Protein AF-A9KKL1-F1 (afdb_monomer)

Structure (mmCIF, N/CA/C/O backbone):
data_AF-A9KKL1-F1
#
_entry.id   AF-A9KKL1-F1
#
loop_
_atom_site.group_PDB
_atom_site.id
_atom_site.type_symbol
_atom_site.label_atom_id
_atom_site.label_alt_id
_atom_site.label_comp_id
_atom_site.label_asym_id
_atom_site.label_entity_id
_atom_site.label_seq_id
_atom_site.pdbx_PDB_ins_code
_atom_site.Cartn_x
_atom_site.Cartn_y
_atom_site.Cartn_z
_atom_site.occupancy
_atom_site.B_iso_or_equiv
_atom_site.auth_seq_id
_atom_site.auth_comp_id
_atom_site.auth_asym_id
_atom_site.auth_atom_id
_atom_site.pdbx_PDB_model_num
ATOM 1 N N . MET A 1 1 ? -26.083 13.672 -18.264 1.00 57.12 1 MET A N 1
ATOM 2 C CA . MET A 1 1 ? -25.571 13.625 -16.874 1.00 57.12 1 MET A CA 1
ATOM 3 C C . MET A 1 1 ? -25.278 15.045 -16.410 1.00 57.12 1 MET A C 1
ATOM 5 O O . MET A 1 1 ? -25.001 15.877 -17.261 1.00 57.12 1 MET A O 1
ATOM 9 N N . ALA A 1 2 ? -25.375 15.351 -15.110 1.00 56.56 2 ALA A N 1
ATOM 10 C CA . ALA A 1 2 ? -25.044 16.690 -14.607 1.00 56.56 2 ALA A CA 1
ATOM 11 C C . ALA A 1 2 ? -23.571 17.021 -14.904 1.00 56.56 2 ALA A C 1
ATOM 13 O O . ALA A 1 2 ? -22.697 16.266 -14.479 1.00 56.56 2 ALA A O 1
ATOM 14 N N . THR A 1 3 ? -23.324 18.126 -15.610 1.00 79.12 3 THR A N 1
ATOM 15 C CA . THR A 1 3 ? -22.006 18.591 -16.086 1.00 79.12 3 THR A CA 1
ATOM 16 C C . THR A 1 3 ? -21.128 19.190 -14.985 1.00 79.12 3 THR A C 1
ATOM 18 O O . THR A 1 3 ? -19.922 19.319 -15.171 1.00 79.12 3 THR A O 1
ATOM 21 N N . TYR A 1 4 ? -21.708 19.492 -13.818 1.00 83.38 4 TYR A N 1
ATOM 22 C CA . TYR A 1 4 ? -21.005 20.053 -12.664 1.00 83.38 4 TYR A CA 1
ATOM 23 C C . TYR A 1 4 ? -21.378 19.342 -11.353 1.00 83.38 4 TYR A C 1
ATOM 25 O O . TYR A 1 4 ? -22.406 18.659 -11.259 1.00 83.38 4 TYR A O 1
ATOM 33 N N . THR A 1 5 ? -20.522 19.446 -10.335 1.00 80.25 5 THR A N 1
ATOM 34 C CA . THR A 1 5 ? -20.807 18.966 -8.973 1.00 80.25 5 THR A CA 1
ATOM 35 C C . THR A 1 5 ? -21.728 19.938 -8.233 1.00 80.25 5 THR A C 1
ATOM 37 O O . THR A 1 5 ? -21.662 21.145 -8.423 1.00 80.25 5 THR A O 1
ATOM 40 N N . SER A 1 6 ? -22.596 19.426 -7.361 1.00 76.31 6 SER A N 1
ATOM 41 C CA . SER A 1 6 ? -23.628 20.239 -6.699 1.00 76.31 6 SER A CA 1
ATOM 42 C C . SER A 1 6 ? -23.115 21.122 -5.559 1.00 76.31 6 SER A C 1
ATOM 44 O O . SER A 1 6 ? -23.753 22.118 -5.242 1.00 76.31 6 SER A O 1
ATOM 46 N N . LYS A 1 7 ? -21.993 20.761 -4.924 1.00 73.00 7 LYS A N 1
ATOM 47 C CA . LYS A 1 7 ? -21.467 21.482 -3.750 1.00 73.00 7 LYS A CA 1
ATOM 48 C C . LYS A 1 7 ? -20.480 22.588 -4.104 1.00 73.00 7 LYS A C 1
ATOM 50 O O . LYS A 1 7 ? -20.525 23.650 -3.506 1.00 73.00 7 LYS A O 1
ATOM 55 N N . LEU A 1 8 ? -19.589 22.317 -5.053 1.00 77.31 8 LEU A N 1
ATOM 56 C CA . LEU A 1 8 ? -18.464 23.197 -5.388 1.00 77.31 8 LEU A CA 1
ATOM 57 C C . LEU A 1 8 ? -18.504 23.672 -6.846 1.00 77.31 8 LEU A C 1
ATOM 59 O O . LEU A 1 8 ? -17.581 24.336 -7.303 1.00 77.31 8 LEU A O 1
ATOM 63 N N . ASN A 1 9 ? -19.561 23.317 -7.589 1.00 83.88 9 ASN A N 1
ATOM 64 C CA . ASN A 1 9 ? -19.734 23.665 -8.999 1.00 83.88 9 ASN A CA 1
ATOM 65 C C . ASN A 1 9 ? -18.482 23.355 -9.851 1.00 83.88 9 ASN A C 1
ATOM 67 O O . ASN A 1 9 ? -18.063 24.145 -10.704 1.00 83.88 9 ASN A O 1
ATOM 71 N N . LEU A 1 10 ? -17.864 22.199 -9.574 1.00 82.50 10 LEU A N 1
ATOM 72 C CA . LEU A 1 10 ? -16.680 21.704 -10.279 1.00 82.50 10 LEU A CA 1
ATOM 73 C C . LEU A 1 10 ? -17.113 21.019 -11.564 1.00 82.50 10 LEU A C 1
ATOM 75 O O . LEU A 1 10 ? -18.077 20.250 -11.546 1.00 82.50 10 LEU A O 1
ATOM 79 N N . LYS A 1 11 ? -16.406 21.279 -12.660 1.00 84.44 11 LYS A N 1
ATOM 80 C CA . LYS A 1 11 ? -16.717 20.687 -13.961 1.00 84.44 11 LYS A CA 1
ATOM 81 C C . LYS A 1 11 ? -16.376 19.203 -13.929 1.00 84.44 11 LYS A C 1
ATOM 83 O O . LYS A 1 11 ? -15.274 18.835 -13.525 1.00 84.44 11 LYS A O 1
ATOM 88 N N . LYS A 1 12 ? -17.327 18.348 -14.306 1.00 79.00 12 LYS A N 1
ATOM 89 C CA . LYS A 1 12 ? -17.076 16.908 -14.419 1.00 79.00 12 LYS A CA 1
ATOM 90 C C . LYS A 1 12 ? -16.422 16.615 -15.771 1.00 79.00 12 LYS A C 1
ATOM 92 O O . LYS A 1 12 ? -16.867 17.197 -16.760 1.00 79.00 12 LYS A O 1
ATOM 97 N N . PRO A 1 13 ? -15.422 15.722 -15.823 1.00 73.06 13 PRO A N 1
ATOM 98 C CA . PRO A 1 13 ? -14.825 15.321 -17.089 1.00 73.06 13 PRO A CA 1
ATOM 99 C C . PRO A 1 13 ? -15.877 14.642 -17.975 1.00 73.06 13 PRO A C 1
ATOM 101 O O . PRO A 1 13 ? -16.719 13.883 -17.480 1.00 73.06 13 PRO A O 1
ATOM 104 N N . ASP A 1 14 ? -15.843 14.938 -19.273 1.00 72.56 14 ASP A N 1
ATOM 105 C CA . ASP A 1 14 ? -16.627 14.197 -20.262 1.00 72.56 14 ASP A CA 1
ATOM 106 C C . ASP A 1 14 ? -16.009 12.801 -20.461 1.00 72.56 14 ASP A C 1
ATOM 108 O O . ASP A 1 14 ? -14.806 12.610 -20.295 1.00 72.56 14 ASP A O 1
ATOM 112 N N . ALA A 1 15 ? -16.816 11.807 -20.828 1.00 67.31 15 ALA A N 1
ATOM 113 C CA . ALA A 1 15 ? -16.366 10.424 -20.989 1.00 67.31 15 ALA A CA 1
ATOM 114 C C . ALA A 1 15 ? -15.338 10.248 -22.124 1.00 67.31 15 ALA A C 1
ATOM 116 O O . ALA A 1 15 ? -14.630 9.244 -22.163 1.00 67.31 15 ALA A O 1
ATOM 117 N N . THR A 1 16 ? -15.253 11.209 -23.046 1.00 72.31 16 THR A N 1
ATOM 118 C CA . THR A 1 16 ? -14.262 11.239 -24.133 1.00 72.31 16 THR A CA 1
ATOM 119 C C . THR A 1 16 ? -13.027 12.083 -23.810 1.00 72.31 16 THR A C 1
ATOM 121 O O . THR A 1 16 ? -12.115 12.151 -24.630 1.00 72.31 16 THR A O 1
ATOM 124 N N . ASP A 1 17 ? -12.989 12.742 -22.650 1.00 66.38 17 ASP A N 1
ATOM 125 C CA . ASP A 1 17 ? -11.987 13.749 -22.305 1.00 66.38 17 ASP A CA 1
ATOM 126 C C . ASP A 1 17 ? -11.017 13.230 -21.230 1.00 66.38 17 ASP A C 1
ATOM 128 O O . ASP A 1 17 ? -11.182 13.460 -20.032 1.00 66.38 17 ASP A O 1
ATOM 132 N N . PHE A 1 18 ? -10.009 12.466 -21.662 1.00 59.66 18 PHE A N 1
ATOM 133 C CA . PHE A 1 18 ? -9.061 11.797 -20.761 1.00 59.66 18 PHE A CA 1
ATOM 134 C C . PHE A 1 18 ? -7.930 12.710 -20.240 1.00 59.66 18 PHE A C 1
ATOM 136 O O . PHE A 1 18 ? -7.241 12.312 -19.303 1.00 59.66 18 PHE A O 1
ATOM 143 N N . TYR A 1 19 ? -7.734 13.920 -20.796 1.00 58.75 19 TYR A N 1
ATOM 144 C CA . TYR A 1 19 ? -6.581 14.786 -20.469 1.00 58.75 19 TYR A CA 1
ATOM 145 C C . TYR A 1 19 ? -6.832 16.302 -20.613 1.00 58.75 19 TYR A C 1
ATOM 147 O O . TYR A 1 19 ? -5.967 17.041 -21.091 1.00 58.75 19 TYR A O 1
ATOM 155 N N . ASN A 1 20 ? -7.977 16.822 -20.175 1.00 74.31 20 ASN A N 1
ATOM 156 C CA . ASN A 1 20 ? -8.183 18.272 -20.158 1.00 74.31 20 ASN A CA 1
ATOM 157 C C . ASN A 1 20 ? -7.590 18.929 -18.903 1.00 74.31 20 ASN A C 1
ATOM 159 O O . ASN A 1 20 ? -8.255 19.176 -17.896 1.00 74.31 20 ASN A O 1
ATOM 163 N N . ILE A 1 21 ? -6.295 19.240 -19.000 1.00 76.31 21 ILE A N 1
ATOM 164 C CA . ILE A 1 21 ? -5.508 19.949 -17.978 1.00 76.31 21 ILE A CA 1
ATOM 165 C C . ILE A 1 21 ? -6.141 21.302 -17.613 1.00 76.31 21 ILE A C 1
ATOM 167 O O . ILE A 1 21 ? -6.010 21.755 -16.478 1.00 76.31 21 ILE A O 1
ATOM 171 N N . LYS A 1 22 ? -6.859 21.945 -18.542 1.00 79.06 22 LYS A N 1
ATOM 172 C CA . LYS A 1 22 ? -7.515 23.230 -18.286 1.00 79.06 22 LYS A CA 1
ATOM 173 C C . LYS A 1 22 ? -8.670 23.074 -17.298 1.00 79.06 22 LYS A C 1
ATOM 175 O O . LYS A 1 22 ? -8.714 23.800 -16.312 1.00 79.06 22 LYS A O 1
ATOM 180 N N . ASP A 1 23 ? -9.537 22.088 -17.511 1.00 78.81 23 ASP A N 1
ATOM 181 C CA . ASP A 1 23 ? -10.638 21.787 -16.588 1.00 78.81 23 ASP A CA 1
ATOM 182 C C . ASP A 1 23 ? -10.112 21.378 -15.201 1.00 78.81 23 ASP A C 1
ATOM 184 O O . ASP A 1 23 ? -10.699 21.726 -14.175 1.00 78.81 23 ASP A O 1
ATOM 188 N N . PHE A 1 24 ? -8.980 20.667 -15.163 1.00 80.06 24 PHE A N 1
ATOM 189 C CA . PHE A 1 24 ? -8.303 20.322 -13.916 1.00 80.06 24 PHE A CA 1
ATOM 190 C C . PHE A 1 24 ? -7.798 21.568 -13.177 1.00 80.06 24 PHE A C 1
ATOM 192 O O . PHE A 1 24 ? -8.116 21.743 -12.003 1.00 80.06 24 PHE A O 1
ATOM 199 N N . ASN A 1 25 ? -7.072 22.456 -13.860 1.00 82.50 25 ASN A N 1
ATOM 200 C CA . ASN A 1 25 ? -6.545 23.680 -13.257 1.00 82.50 25 ASN A CA 1
ATOM 201 C C . ASN A 1 25 ? -7.670 24.607 -12.774 1.00 82.50 25 ASN A C 1
ATOM 203 O O . ASN A 1 25 ? -7.612 25.081 -11.645 1.00 82.50 25 ASN A O 1
ATOM 207 N N . GLU A 1 26 ? -8.736 24.782 -13.561 1.00 82.75 26 GLU A N 1
ATOM 208 C CA . GLU A 1 26 ? -9.906 25.582 -13.167 1.00 82.75 26 GLU A CA 1
ATOM 209 C C . GLU A 1 26 ? -10.615 25.007 -11.929 1.00 82.75 26 GLU A C 1
ATOM 211 O O . GLU A 1 26 ? -11.073 25.745 -11.056 1.00 82.75 26 GLU A O 1
ATOM 216 N N . ASN A 1 27 ? -10.718 23.679 -11.826 1.00 85.12 27 ASN A N 1
ATOM 217 C CA . ASN A 1 27 ? -11.285 23.040 -10.641 1.00 85.12 27 ASN A CA 1
ATOM 218 C C . ASN A 1 27 ? -10.364 23.184 -9.420 1.00 85.12 27 ASN A C 1
ATOM 220 O O . ASN A 1 27 ? -10.864 23.384 -8.313 1.00 85.12 27 ASN A O 1
ATOM 224 N N . MET A 1 28 ? -9.045 23.100 -9.605 1.00 82.94 28 MET A N 1
ATOM 225 C CA . MET A 1 28 ? -8.074 23.272 -8.523 1.00 82.94 28 MET A CA 1
ATOM 226 C C . MET A 1 28 ? -8.033 24.713 -8.009 1.00 82.94 28 MET A C 1
ATOM 228 O O . MET A 1 28 ? -8.007 24.898 -6.797 1.00 82.94 28 MET A O 1
ATOM 232 N N . GLU A 1 29 ? -8.119 25.719 -8.882 1.00 81.69 29 GLU A N 1
ATOM 233 C CA . GLU A 1 29 ? -8.244 27.127 -8.477 1.00 81.69 29 GLU A CA 1
ATOM 234 C C . GLU A 1 29 ? -9.509 27.364 -7.649 1.00 81.69 29 GLU A C 1
ATOM 236 O O . GLU A 1 29 ? -9.441 27.979 -6.590 1.00 81.69 29 GLU A O 1
ATOM 241 N N . LYS A 1 30 ? -10.653 26.794 -8.052 1.00 80.50 30 LYS A N 1
ATOM 242 C CA . LYS A 1 30 ? -11.899 26.890 -7.270 1.00 80.50 30 LYS A CA 1
ATOM 243 C C . LYS A 1 30 ? -11.805 26.219 -5.904 1.00 80.50 30 LYS A C 1
ATOM 245 O O . LYS A 1 30 ? -12.410 26.694 -4.948 1.00 80.50 30 LYS A O 1
ATOM 250 N N . ILE A 1 31 ? -11.090 25.099 -5.806 1.00 77.62 31 ILE A N 1
ATOM 251 C CA . ILE A 1 31 ? -10.842 24.430 -4.523 1.00 77.62 31 ILE A CA 1
ATOM 252 C C . ILE A 1 31 ? -9.916 25.290 -3.653 1.00 77.62 31 ILE A C 1
ATOM 254 O O . ILE A 1 31 ? -10.158 25.407 -2.453 1.00 77.62 31 ILE A O 1
ATOM 258 N N . ASP A 1 32 ? -8.903 25.920 -4.250 1.00 74.56 32 ASP A N 1
ATOM 259 C CA . ASP A 1 32 ? -7.963 26.792 -3.543 1.00 74.56 32 ASP A CA 1
ATOM 260 C C . ASP A 1 32 ? -8.617 28.114 -3.092 1.00 74.56 32 ASP A C 1
ATOM 262 O O . ASP A 1 32 ? -8.341 28.593 -1.995 1.00 74.56 32 ASP A O 1
ATOM 266 N N . GLU A 1 33 ? -9.559 28.662 -3.866 1.00 73.75 33 GLU A N 1
ATOM 267 C CA . GLU A 1 33 ? -10.424 29.775 -3.442 1.00 73.75 33 GLU A CA 1
ATOM 268 C C . GLU A 1 33 ? -11.408 29.367 -2.338 1.00 73.75 33 GLU A C 1
ATOM 270 O O . GLU A 1 33 ? -11.789 30.196 -1.514 1.00 73.75 33 GLU A O 1
ATOM 275 N N . HIS A 1 34 ? -11.783 28.085 -2.265 1.00 67.00 34 HIS A N 1
ATOM 276 C CA . HIS A 1 34 ? -12.608 27.539 -1.184 1.00 67.00 34 HIS A CA 1
ATOM 277 C C . HIS A 1 34 ? -11.803 27.169 0.072 1.00 67.00 34 HIS A C 1
ATOM 279 O O . HIS A 1 34 ? -12.302 26.437 0.934 1.00 67.00 34 HIS A O 1
ATOM 285 N N . LYS A 1 35 ? -10.567 27.682 0.200 1.00 57.31 35 LYS A N 1
ATOM 286 C CA . LYS A 1 35 ? -9.796 27.649 1.446 1.00 57.31 35 LYS A CA 1
ATOM 287 C C . LYS A 1 35 ? -10.693 28.055 2.605 1.00 57.31 35 LYS A C 1
ATOM 289 O O . LYS A 1 35 ? -11.307 29.118 2.583 1.00 57.31 35 LYS A O 1
ATOM 294 N N . HIS A 1 36 ? -10.750 27.167 3.596 1.00 51.72 36 HIS A N 1
ATOM 295 C CA . HIS A 1 36 ? -11.518 27.300 4.825 1.00 51.72 36 HIS A CA 1
ATOM 296 C C . HIS A 1 36 ? -11.500 28.747 5.327 1.00 51.72 36 HIS A C 1
ATOM 298 O O . HIS A 1 36 ? -10.497 29.208 5.874 1.00 51.72 36 HIS A O 1
ATOM 304 N N . THR A 1 37 ? -12.605 29.470 5.138 1.00 49.66 37 THR A N 1
ATOM 305 C CA . THR A 1 37 ? -12.796 30.723 5.853 1.00 49.66 37 THR A CA 1
ATOM 306 C C . THR A 1 37 ? -12.829 30.387 7.341 1.00 49.66 37 THR A C 1
ATOM 308 O O . THR A 1 37 ? -13.305 29.324 7.756 1.00 49.66 37 THR A O 1
ATOM 311 N N . THR A 1 38 ? -12.285 31.287 8.155 1.00 49.41 38 THR A N 1
ATOM 312 C CA . THR A 1 38 ? -12.165 31.174 9.618 1.00 49.41 38 THR A CA 1
ATOM 313 C C . THR A 1 38 ? -13.487 30.800 10.307 1.00 49.41 38 THR A C 1
ATOM 315 O O . THR A 1 38 ? -13.493 30.283 11.421 1.00 49.41 38 THR A O 1
ATOM 318 N N . ASP A 1 39 ? -14.612 30.976 9.619 1.00 46.31 39 ASP A N 1
ATOM 319 C CA . ASP A 1 39 ? -15.949 30.596 10.060 1.00 46.31 39 ASP A CA 1
ATOM 320 C C . ASP A 1 39 ? -16.111 29.091 10.335 1.00 46.31 39 ASP A C 1
ATOM 322 O O . ASP A 1 39 ? -16.884 28.729 11.221 1.00 46.31 39 ASP A O 1
ATOM 326 N N . TYR A 1 40 ? -15.353 28.201 9.673 1.00 39.28 40 TYR A N 1
ATOM 327 C CA . TYR A 1 40 ? -15.407 26.764 9.995 1.00 39.28 40 TYR A CA 1
ATOM 328 C C . TYR A 1 40 ? -14.727 26.444 11.342 1.00 39.28 40 TYR A C 1
ATOM 330 O O . TYR A 1 40 ? -15.154 25.531 12.050 1.00 39.28 40 TYR A O 1
ATOM 338 N N . VAL A 1 41 ? -13.725 27.238 11.744 1.00 44.06 41 VAL A N 1
ATOM 339 C CA . VAL A 1 41 ? -13.003 27.090 13.024 1.00 44.06 41 VAL A CA 1
ATOM 340 C C . VAL A 1 41 ? -13.858 27.560 14.206 1.00 44.06 41 VAL A C 1
ATOM 342 O O . VAL A 1 41 ? -13.812 26.955 15.272 1.00 44.06 41 VAL A O 1
ATOM 345 N N . ASN A 1 42 ? -14.727 28.554 14.002 1.00 42.31 42 ASN A N 1
ATOM 346 C CA . ASN A 1 42 ? -15.621 29.077 15.044 1.00 42.31 42 ASN A CA 1
ATOM 347 C C . ASN A 1 42 ? -16.770 28.118 15.428 1.00 42.31 42 ASN A C 1
ATOM 349 O O . ASN A 1 42 ? -17.527 28.409 16.354 1.00 42.31 42 ASN A O 1
ATOM 353 N N . SER A 1 43 ? -16.920 26.984 14.730 1.00 41.31 43 SER A N 1
ATOM 354 C CA . SER A 1 43 ? -17.913 25.942 15.046 1.00 41.31 43 SER A CA 1
ATOM 355 C C . SER A 1 43 ? -17.365 24.795 15.908 1.00 41.31 43 SER A C 1
ATOM 357 O O . SER A 1 43 ? -18.136 23.975 16.408 1.00 41.31 43 SER A O 1
ATOM 359 N N . ILE A 1 44 ? -16.047 24.752 16.127 1.00 48.47 44 ILE A N 1
ATOM 360 C CA . ILE A 1 44 ? -15.411 23.854 17.094 1.00 48.47 44 ILE A CA 1
ATOM 361 C C . ILE A 1 44 ? -15.491 24.570 18.441 1.00 48.47 44 ILE A C 1
ATOM 363 O O . ILE A 1 44 ? -15.104 25.729 18.527 1.00 48.47 44 ILE A O 1
ATOM 367 N N . GLY A 1 45 ? -16.046 23.938 19.476 1.00 56.44 45 GLY A N 1
ATOM 368 C CA . GLY A 1 45 ? -16.279 24.563 20.784 1.00 56.44 45 GLY A CA 1
ATOM 369 C C . GLY A 1 45 ? -14.993 25.082 21.434 1.00 56.44 45 GLY A C 1
ATOM 370 O O . GLY A 1 45 ? -14.368 24.374 22.219 1.00 56.44 45 GLY A O 1
ATOM 371 N N . MET A 1 46 ? -14.592 26.311 21.101 1.00 65.19 46 MET A N 1
ATOM 372 C CA . MET A 1 46 ? -13.402 26.956 21.642 1.00 65.19 46 MET A CA 1
ATOM 373 C C . MET A 1 46 ? -13.636 27.249 23.120 1.00 65.19 46 MET A C 1
ATOM 375 O O . MET A 1 46 ? -14.596 27.928 23.494 1.00 65.19 46 MET A O 1
ATOM 379 N N . LEU A 1 47 ? -12.758 26.730 23.972 1.00 71.31 47 LEU A N 1
ATOM 380 C CA . LEU A 1 47 ? -12.849 26.951 25.408 1.00 71.31 47 LEU A CA 1
ATOM 381 C C . LEU A 1 47 ? -12.185 28.275 25.780 1.00 71.31 47 LEU A C 1
ATOM 383 O O . LEU A 1 47 ? -11.160 28.668 25.222 1.00 71.31 47 LEU A O 1
ATOM 387 N N . THR A 1 48 ? -12.761 28.959 26.765 1.00 77.88 48 THR A N 1
ATOM 388 C CA . THR A 1 48 ? -12.155 30.145 27.379 1.00 77.88 48 THR A CA 1
ATOM 389 C C . THR A 1 48 ? -11.478 29.763 28.699 1.00 77.88 48 THR A C 1
ATOM 391 O O . THR A 1 48 ? -11.928 28.820 29.363 1.00 77.88 48 THR A O 1
ATOM 394 N N . PRO A 1 49 ? -10.444 30.504 29.146 1.00 77.06 49 PRO A N 1
ATOM 395 C CA . PRO A 1 49 ? -9.795 30.257 30.435 1.00 77.06 49 PRO A CA 1
ATOM 396 C C . PRO A 1 49 ? -10.769 30.201 31.614 1.00 77.06 49 PRO A C 1
ATOM 398 O O . PRO A 1 49 ? -10.556 29.432 32.545 1.00 77.06 49 PRO A O 1
ATOM 401 N N . GLY A 1 50 ? -11.858 30.979 31.559 1.00 78.06 50 GLY A N 1
ATOM 402 C CA . GLY A 1 50 ? -12.885 31.005 32.600 1.00 78.06 50 GLY A CA 1
ATOM 403 C C . GLY A 1 50 ? -13.569 29.653 32.804 1.00 78.06 50 GLY A C 1
ATOM 404 O O . GLY A 1 50 ? -13.758 29.245 33.942 1.00 78.06 50 GLY A O 1
ATOM 405 N N . ILE A 1 51 ? -13.866 28.922 31.724 1.00 75.00 51 ILE A N 1
ATOM 406 C CA . ILE A 1 51 ? -14.473 27.582 31.804 1.00 75.00 51 ILE A CA 1
ATOM 407 C C . ILE A 1 51 ? -13.441 26.556 32.288 1.00 75.00 51 ILE A C 1
ATOM 409 O O . ILE A 1 51 ? -13.737 25.714 33.132 1.00 75.00 51 ILE A O 1
ATOM 413 N N . VAL A 1 52 ? -12.205 26.647 31.787 1.00 77.06 52 VAL A N 1
ATOM 414 C CA . VAL A 1 52 ? -11.135 25.690 32.111 1.00 77.06 52 VAL A CA 1
ATOM 415 C C . VAL A 1 52 ? -10.667 25.816 33.564 1.00 77.06 52 VAL A C 1
ATOM 417 O O . VAL A 1 52 ? -10.335 24.816 34.204 1.00 77.06 52 VAL A O 1
ATOM 420 N N . ASN A 1 53 ? -10.645 27.034 34.106 1.00 81.44 53 ASN A N 1
ATOM 421 C CA . ASN A 1 53 ? -10.230 27.313 35.480 1.00 81.44 53 ASN A CA 1
ATOM 422 C C . ASN A 1 53 ? -11.371 27.257 36.499 1.00 81.44 53 ASN A C 1
ATOM 424 O O . ASN A 1 53 ? -11.088 27.400 37.685 1.00 81.44 53 ASN A O 1
ATOM 428 N N . ASP A 1 54 ? -12.614 27.013 36.080 1.00 78.00 54 ASP A N 1
ATOM 429 C CA . ASP A 1 54 ? -13.742 26.845 36.991 1.00 78.00 54 ASP A CA 1
ATOM 430 C C . ASP A 1 54 ? -13.922 25.358 37.362 1.00 78.00 54 ASP A C 1
ATOM 432 O O . ASP A 1 54 ? -14.469 24.577 36.580 1.00 78.00 54 ASP A O 1
ATOM 436 N N . PRO A 1 55 ? -13.467 24.919 38.552 1.00 69.62 55 PRO A N 1
ATOM 437 C CA . PRO A 1 55 ? -13.650 23.542 39.010 1.00 69.62 55 PRO A CA 1
ATOM 438 C C . PRO A 1 55 ? -15.115 23.221 39.340 1.00 69.62 55 PRO A C 1
ATOM 440 O O . PRO A 1 55 ? -15.455 22.052 39.529 1.00 69.62 55 PRO A O 1
ATOM 443 N N . THR A 1 56 ? -15.974 24.241 39.424 1.00 69.44 56 THR A N 1
ATOM 444 C CA . THR A 1 56 ? -17.406 24.123 39.717 1.00 69.44 56 THR A CA 1
ATOM 445 C C . THR A 1 56 ? -18.270 24.087 38.460 1.00 69.44 56 THR A C 1
ATOM 447 O O . THR A 1 56 ? -19.492 23.947 38.573 1.00 69.44 56 THR A O 1
ATOM 450 N N . TYR A 1 57 ? -17.654 24.156 37.271 1.00 70.69 57 TYR A N 1
ATOM 451 C CA . TYR A 1 57 ? -18.382 24.172 36.012 1.00 70.69 57 TYR A CA 1
ATOM 452 C C . TYR A 1 57 ? -19.320 22.953 35.916 1.00 70.69 57 TYR A C 1
ATOM 454 O O . TYR A 1 57 ? -18.894 21.807 36.098 1.00 70.69 57 TYR A O 1
ATOM 462 N N . PRO A 1 58 ? -20.626 23.165 35.676 1.00 62.28 58 PRO A N 1
ATOM 463 C CA . PRO A 1 58 ? -21.637 22.164 36.007 1.00 62.28 58 PRO A CA 1
ATOM 464 C C . PRO A 1 58 ? -21.696 20.982 35.033 1.00 62.28 58 PRO A C 1
ATOM 466 O O . PRO A 1 58 ? -22.347 19.983 35.345 1.00 62.28 58 PRO A O 1
ATOM 469 N N . LEU A 1 59 ? -21.038 21.080 33.875 1.00 66.12 59 LEU A N 1
ATOM 470 C CA . LEU A 1 59 ? -21.132 20.125 32.774 1.00 66.12 59 LEU A CA 1
ATOM 471 C C . LEU A 1 59 ? -19.760 19.565 32.405 1.00 66.12 59 LEU A C 1
ATOM 473 O O . LEU A 1 59 ? -18.763 20.279 32.447 1.00 66.12 59 LEU A O 1
ATOM 477 N N . ASN A 1 60 ? -19.725 18.304 31.973 1.00 69.94 60 ASN A N 1
ATOM 478 C CA . ASN A 1 60 ? -18.569 17.784 31.245 1.00 69.94 60 ASN A CA 1
ATOM 479 C C . ASN A 1 60 ? -18.416 18.585 29.947 1.00 69.94 60 ASN A C 1
ATOM 481 O O . ASN A 1 60 ? -19.410 18.850 29.268 1.00 69.94 60 ASN A O 1
ATOM 485 N N . TYR A 1 61 ? -17.187 18.946 29.595 1.00 71.56 61 TYR A N 1
ATOM 486 C CA . TYR A 1 61 ? -16.904 19.668 28.360 1.00 71.56 61 TYR A CA 1
ATOM 487 C C . TYR A 1 61 ? -15.648 19.132 27.690 1.00 71.56 61 TYR A C 1
ATOM 489 O O . TYR A 1 61 ? -14.738 18.612 28.341 1.00 71.56 61 TYR A O 1
ATOM 497 N N . GLN A 1 62 ? -15.630 19.275 26.370 1.00 77.25 62 GLN A N 1
ATOM 498 C CA . GLN A 1 62 ? -14.488 19.004 25.516 1.00 77.25 62 GLN A CA 1
ATOM 499 C C . GLN A 1 62 ? -14.363 20.142 24.515 1.00 77.25 62 GLN A C 1
ATOM 501 O O . GLN A 1 62 ? -15.377 20.647 24.030 1.00 77.25 62 GLN A O 1
ATOM 506 N N . GLY A 1 63 ? -13.137 20.551 24.225 1.00 73.94 63 GLY A N 1
ATOM 507 C CA . GLY A 1 63 ? -12.903 21.628 23.280 1.00 73.94 63 GLY A CA 1
ATOM 508 C C . GLY A 1 63 ? -11.446 22.030 23.200 1.00 73.94 63 GLY A C 1
ATOM 509 O O . GLY A 1 63 ? -10.620 21.624 24.021 1.00 73.94 63 GLY A O 1
ATOM 510 N N . ASP A 1 64 ? -11.149 22.841 22.197 1.00 80.75 64 ASP A N 1
ATOM 511 C CA . ASP A 1 64 ? -9.791 23.286 21.937 1.00 80.75 64 ASP A CA 1
ATOM 512 C C . ASP A 1 64 ? -9.537 24.611 22.651 1.00 80.75 64 ASP A C 1
ATOM 514 O O . ASP A 1 64 ? -10.364 25.528 22.650 1.00 80.75 64 ASP A O 1
ATOM 518 N N . LEU A 1 65 ? -8.377 24.692 23.288 1.00 79.44 65 LEU A N 1
ATOM 519 C CA . LEU A 1 65 ? -7.841 25.870 23.932 1.00 79.44 65 LEU A CA 1
ATOM 520 C C . LEU A 1 65 ? -6.747 26.451 23.024 1.00 79.44 65 LEU A C 1
ATOM 522 O O . LEU A 1 65 ? -5.684 25.835 22.862 1.00 79.44 65 LEU A O 1
ATOM 526 N N . PRO A 1 66 ? -6.996 27.623 22.423 1.00 79.31 66 PRO A N 1
ATOM 527 C CA . PRO A 1 66 ? -6.015 28.326 21.617 1.00 79.31 66 PRO A CA 1
ATOM 528 C C . PRO A 1 66 ? -4.770 28.679 22.413 1.00 79.31 66 PRO A C 1
ATOM 530 O O . PRO A 1 66 ? -4.821 28.931 23.618 1.00 79.31 66 PRO A O 1
ATOM 533 N N . ASP A 1 67 ? -3.677 28.833 21.681 1.00 75.69 67 ASP A N 1
ATOM 534 C CA . ASP A 1 67 ? -2.384 29.240 22.213 1.00 75.69 67 ASP A CA 1
ATOM 535 C C . ASP A 1 67 ? -2.441 30.449 23.170 1.00 75.69 67 ASP A C 1
ATOM 537 O O . ASP A 1 67 ? -1.949 30.390 24.299 1.00 75.69 67 ASP A O 1
ATOM 541 N N . GLY A 1 68 ? -3.138 31.519 22.771 1.00 77.00 68 GLY A N 1
ATOM 542 C CA . GLY A 1 68 ? -3.249 32.740 23.576 1.00 77.00 68 GLY A CA 1
ATOM 543 C C . GLY A 1 68 ? -3.812 32.526 24.988 1.00 77.00 68 GLY A C 1
ATOM 544 O O . GLY A 1 68 ? -3.544 33.344 25.866 1.00 77.00 68 GLY A O 1
ATOM 545 N N . TYR A 1 69 ? -4.533 31.422 25.209 1.00 80.81 69 TYR A N 1
ATOM 546 C CA . TYR A 1 69 ? -5.203 31.064 26.459 1.00 80.81 69 TYR A CA 1
ATOM 547 C C . TYR A 1 69 ? -4.519 29.929 27.231 1.00 80.81 69 TYR A C 1
ATOM 549 O O . TYR A 1 69 ? -4.836 29.716 28.401 1.00 80.81 69 TYR A O 1
ATOM 557 N N . ALA A 1 70 ? -3.561 29.219 26.628 1.00 80.81 70 ALA A N 1
ATOM 558 C CA . ALA A 1 70 ? -2.870 28.097 27.267 1.00 80.81 70 ALA A CA 1
ATOM 559 C C . ALA A 1 70 ? -2.121 28.531 28.540 1.00 80.81 70 ALA A C 1
ATOM 561 O O . ALA A 1 70 ? -2.246 27.907 29.598 1.00 80.81 70 ALA A O 1
ATOM 562 N N . LYS A 1 71 ? -1.417 29.666 28.475 1.00 82.69 71 LYS A N 1
ATOM 563 C CA . LYS A 1 71 ? -0.705 30.230 29.632 1.00 82.69 71 LYS A CA 1
ATOM 564 C C . LYS A 1 71 ? -1.652 30.618 30.776 1.00 82.69 71 LYS A C 1
ATOM 566 O O . LYS A 1 71 ? -1.305 30.443 31.940 1.00 82.69 71 LYS A O 1
ATOM 571 N N . ASP A 1 72 ? -2.857 31.089 30.448 1.00 82.38 72 ASP A N 1
ATOM 572 C CA . ASP A 1 72 ? -3.833 31.604 31.418 1.00 82.38 72 ASP A CA 1
ATOM 573 C C . ASP A 1 72 ? -4.466 30.474 32.246 1.00 82.38 72 ASP A C 1
ATOM 575 O O . ASP A 1 72 ? -5.073 30.708 33.293 1.00 82.38 72 ASP A O 1
A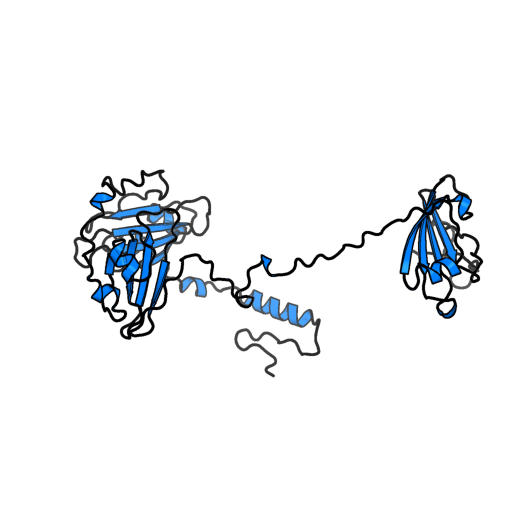TOM 579 N N . VAL A 1 73 ? -4.305 29.226 31.800 1.00 81.81 73 VAL A N 1
ATOM 580 C CA . VAL A 1 73 ? -4.725 28.024 32.530 1.00 81.81 73 VAL A CA 1
ATOM 581 C C . VAL A 1 73 ? -3.543 27.244 33.108 1.00 81.81 73 VAL A C 1
ATOM 583 O O . VAL A 1 73 ? -3.754 26.170 33.669 1.00 81.81 73 VAL A O 1
ATOM 586 N N . GLY A 1 74 ? -2.313 27.763 33.000 1.00 84.38 74 GLY A N 1
ATOM 587 C CA . GLY A 1 74 ? -1.093 27.134 33.517 1.00 84.38 74 GLY A CA 1
ATOM 588 C C . GLY A 1 74 ? -0.501 26.037 32.625 1.00 84.38 74 GLY A C 1
ATOM 589 O O . GLY A 1 74 ? 0.270 25.213 33.116 1.00 84.38 74 GLY A O 1
ATOM 590 N N . LEU A 1 75 ? -0.866 25.995 31.340 1.00 86.50 75 LEU A N 1
ATOM 591 C CA . LEU A 1 75 ? -0.260 25.111 30.341 1.00 86.50 75 LEU A CA 1
ATOM 592 C C . LEU A 1 75 ? 0.881 25.826 29.591 1.00 86.50 75 LEU A C 1
ATOM 594 O O . LEU A 1 75 ? 0.910 27.059 29.538 1.00 86.50 75 LEU A O 1
ATOM 598 N N . PRO A 1 76 ? 1.824 25.073 28.992 1.00 85.81 76 PRO A N 1
ATOM 599 C CA . PRO A 1 76 ? 2.842 25.635 28.111 1.00 85.81 76 PRO A CA 1
ATOM 600 C C . PRO A 1 76 ? 2.244 26.527 27.014 1.00 85.81 76 PRO A C 1
ATOM 602 O O . PRO A 1 76 ? 1.305 26.130 26.320 1.00 85.81 76 PRO A O 1
ATOM 605 N N . ALA A 1 77 ? 2.814 27.726 26.874 1.00 81.25 77 ALA A N 1
ATOM 606 C CA . ALA A 1 77 ? 2.474 28.689 25.831 1.00 81.25 77 ALA A CA 1
ATOM 607 C C . ALA A 1 77 ? 3.051 28.280 24.462 1.00 81.25 77 ALA A C 1
ATOM 609 O O . ALA A 1 77 ? 3.906 27.399 24.368 1.00 81.25 77 ALA A O 1
ATOM 610 N N . ASN A 1 78 ? 2.632 28.981 23.413 1.00 80.62 78 ASN A N 1
ATOM 611 C CA . ASN A 1 78 ? 2.911 28.727 21.995 1.00 80.62 78 ASN A CA 1
ATOM 612 C C . ASN A 1 78 ? 2.327 27.400 21.479 1.00 80.62 78 ASN A C 1
ATOM 614 O O . ASN A 1 78 ? 2.879 26.774 20.572 1.00 80.62 78 ASN A O 1
ATOM 618 N N . MET A 1 79 ? 1.226 26.936 22.081 1.00 79.69 79 MET A N 1
ATOM 619 C CA . MET A 1 79 ? 0.689 25.591 21.874 1.00 79.69 79 MET A CA 1
ATOM 620 C C . MET A 1 79 ? -0.834 25.523 21.941 1.00 79.69 79 MET A C 1
ATOM 622 O O . MET A 1 79 ? -1.463 26.127 22.803 1.00 79.69 79 MET A O 1
ATOM 626 N N . TRP A 1 80 ? -1.417 24.720 21.052 1.00 79.50 80 TRP A N 1
ATOM 627 C CA . TRP A 1 80 ? -2.842 24.402 21.067 1.00 79.50 80 TRP A CA 1
ATOM 628 C C . TRP A 1 80 ? -3.081 23.144 21.885 1.00 79.50 80 TRP A C 1
ATOM 630 O O . TRP A 1 80 ? -2.362 22.151 21.734 1.00 79.50 80 TRP A O 1
ATOM 640 N N . TRP A 1 81 ? -4.114 23.182 22.720 1.00 80.94 81 TRP A N 1
ATOM 641 C CA . TRP A 1 81 ? -4.445 22.090 23.623 1.00 80.94 81 TRP A CA 1
ATOM 642 C C . TRP A 1 81 ? -5.890 21.662 23.439 1.00 80.94 81 TRP A C 1
ATOM 644 O O . TRP A 1 81 ? -6.787 22.487 23.530 1.00 80.94 81 TRP A O 1
ATOM 654 N N . HIS A 1 82 ? -6.134 20.373 23.255 1.00 81.50 82 HIS A N 1
ATOM 655 C CA . HIS A 1 82 ? -7.467 19.813 23.412 1.00 81.50 82 HIS A CA 1
ATOM 656 C C . HIS A 1 82 ? -7.701 19.487 24.886 1.00 81.50 82 HIS A C 1
ATOM 658 O O . HIS A 1 82 ? -6.915 18.754 25.488 1.00 81.50 82 HIS A O 1
ATOM 664 N N . ILE A 1 83 ? -8.763 20.025 25.477 1.00 80.88 83 ILE A N 1
ATOM 665 C CA . ILE A 1 83 ? -9.085 19.853 26.893 1.00 80.88 83 ILE A CA 1
ATOM 666 C C . ILE A 1 83 ? -10.324 18.976 27.033 1.00 80.88 83 ILE A C 1
ATOM 668 O O . ILE A 1 83 ? -11.338 19.225 26.388 1.00 80.88 83 ILE A O 1
ATOM 672 N N . SER A 1 84 ? -10.266 17.997 27.935 1.00 79.19 84 SER A N 1
ATOM 673 C CA . SER A 1 84 ? -11.413 17.190 28.351 1.00 79.19 84 SER A CA 1
ATOM 674 C C . SER A 1 84 ? -11.604 17.287 29.862 1.00 79.19 84 SER A C 1
ATOM 676 O O . SER A 1 84 ? -10.698 16.948 30.626 1.00 79.19 84 SER A O 1
ATOM 678 N N . TYR A 1 85 ? -12.796 17.705 30.291 1.00 78.38 85 TYR A N 1
ATOM 679 C CA . TYR A 1 85 ? -13.207 17.753 31.694 1.00 78.38 85 TYR A CA 1
ATOM 680 C C . TYR A 1 85 ? -14.224 16.659 32.017 1.00 78.38 85 TYR A C 1
ATOM 682 O O . TYR A 1 85 ? -15.224 16.491 31.315 1.00 78.38 85 TYR A O 1
ATOM 690 N N . GLN A 1 86 ? -13.983 15.949 33.118 1.00 75.31 86 GLN A N 1
ATOM 691 C CA . GLN A 1 86 ? -14.908 14.976 33.685 1.00 75.31 86 GLN A CA 1
ATOM 692 C C . GLN A 1 86 ? -15.191 15.285 35.155 1.00 75.31 86 GLN A C 1
ATOM 694 O O . GLN A 1 86 ? -14.279 15.364 35.982 1.00 75.31 86 GLN A O 1
ATOM 699 N N . ARG A 1 87 ? -16.477 15.407 35.491 1.00 67.88 87 ARG A N 1
ATOM 700 C CA . ARG A 1 87 ? -16.969 15.544 36.865 1.00 67.88 87 ARG A CA 1
ATOM 701 C C . ARG A 1 87 ? -17.380 14.184 37.433 1.00 67.88 87 ARG A C 1
ATOM 703 O O . ARG A 1 87 ? -18.150 13.456 36.813 1.00 67.88 87 ARG A O 1
ATOM 710 N N . HIS A 1 88 ? -16.930 13.868 38.649 1.00 59.81 88 HIS A N 1
ATOM 711 C CA . HIS A 1 88 ? -17.155 12.564 39.290 1.00 59.81 88 HIS A CA 1
ATOM 712 C C . HIS A 1 88 ? -18.448 12.460 40.144 1.00 59.81 88 HIS A C 1
ATOM 714 O O . HIS A 1 88 ? -18.705 11.424 40.746 1.00 59.81 88 HIS A O 1
ATOM 720 N N . SER A 1 89 ? -19.303 13.489 40.243 1.00 58.97 89 SER A N 1
ATOM 721 C CA . SER A 1 89 ? -20.621 13.376 40.917 1.00 58.97 89 SER A CA 1
ATOM 722 C C . SER A 1 89 ? -21.524 14.580 40.645 1.00 58.97 89 SER A C 1
ATOM 724 O O . SER A 1 89 ? -21.044 15.710 40.659 1.00 58.97 89 SER A O 1
ATOM 726 N N . VAL A 1 90 ? -22.832 14.353 40.466 1.00 53.53 90 VAL A N 1
ATOM 727 C CA . VAL A 1 90 ? -23.872 15.389 40.269 1.00 53.53 90 VAL A CA 1
ATOM 728 C C . VAL A 1 90 ? -24.147 16.243 41.514 1.00 53.53 90 VAL A C 1
ATOM 730 O O . VAL A 1 90 ? -24.635 17.366 41.388 1.00 53.53 90 VAL A O 1
ATOM 733 N N . ASN A 1 91 ? -23.754 15.784 42.703 1.00 52.47 91 ASN A N 1
ATOM 734 C CA . ASN A 1 91 ? -23.898 16.548 43.944 1.00 52.47 91 ASN A CA 1
ATOM 735 C C . ASN A 1 91 ? -22.628 17.380 44.191 1.00 52.47 91 ASN A C 1
ATOM 737 O O . ASN A 1 91 ? -21.555 17.029 43.699 1.00 52.47 91 ASN A O 1
ATOM 741 N N . ALA A 1 92 ? -22.734 18.502 44.907 1.00 48.44 92 ALA A N 1
ATOM 742 C CA . ALA A 1 92 ? -21.698 19.539 45.085 1.00 48.44 92 ALA A CA 1
ATOM 743 C C . ALA A 1 92 ? -20.375 19.084 45.765 1.00 48.44 92 ALA A C 1
ATOM 745 O O . ALA A 1 92 ? -19.570 19.905 46.186 1.00 48.44 92 ALA A O 1
ATOM 746 N N . SER A 1 93 ? -20.139 17.775 45.866 1.00 53.44 93 SER A N 1
ATOM 747 C CA . SER A 1 93 ? -18.989 17.119 46.497 1.00 53.44 93 SER A CA 1
ATOM 748 C C . SER A 1 93 ? -18.063 16.421 45.483 1.00 53.44 93 SER A C 1
ATOM 750 O O . SER A 1 93 ? -17.232 15.603 45.866 1.00 53.44 93 SER A O 1
ATOM 752 N N . GLY A 1 94 ? -18.253 16.652 44.181 1.00 55.66 94 GLY A N 1
ATOM 753 C CA . GLY A 1 94 ? -17.589 15.891 43.119 1.00 55.66 94 GLY A CA 1
ATOM 754 C C . GLY A 1 94 ? -16.135 16.301 42.878 1.00 55.66 94 GLY A C 1
ATOM 755 O O . GLY A 1 94 ? -15.833 17.484 42.760 1.00 55.66 94 GLY A O 1
ATOM 756 N N . PHE A 1 95 ? -15.252 15.311 42.752 1.00 66.44 95 PHE A N 1
ATOM 757 C CA . PHE A 1 95 ? -13.902 15.491 42.221 1.00 66.44 95 PHE A CA 1
ATOM 758 C C . PHE A 1 95 ? -13.967 15.846 40.729 1.00 66.44 95 PHE A C 1
ATOM 760 O O . PHE A 1 95 ? -14.795 15.298 39.993 1.00 66.44 95 PHE A O 1
ATOM 767 N N . GLY A 1 96 ? -13.108 16.762 40.292 1.00 73.12 96 GLY A N 1
ATOM 768 C CA . GLY A 1 96 ? -12.942 17.134 38.888 1.00 73.12 96 GLY A CA 1
ATOM 769 C C . GLY A 1 96 ? -11.641 16.572 38.325 1.00 73.12 96 GLY A C 1
ATOM 770 O O . GLY A 1 96 ? -10.606 16.653 38.987 1.00 73.12 96 GLY A O 1
ATOM 771 N N . LEU A 1 97 ? -11.681 16.036 37.106 1.00 81.38 97 LEU A N 1
ATOM 772 C CA . LEU A 1 97 ? -10.502 15.639 36.337 1.00 81.38 97 LEU A CA 1
ATOM 773 C C . LEU A 1 97 ? -10.452 16.440 35.039 1.00 81.38 97 LEU A C 1
ATOM 775 O O . LEU A 1 97 ? -11.406 16.435 34.265 1.00 81.38 97 LEU A O 1
ATOM 779 N N . LEU A 1 98 ? -9.321 17.093 34.800 1.00 82.25 98 LEU A N 1
ATOM 780 C CA . LEU A 1 98 ? -8.990 17.732 33.533 1.00 82.25 98 LEU A CA 1
ATOM 781 C C . LEU A 1 98 ? -7.820 17.004 32.887 1.00 82.25 98 LEU A C 1
ATOM 783 O O . LEU A 1 98 ? -6.820 16.739 33.556 1.00 82.25 98 LEU A O 1
ATOM 787 N N . ILE A 1 99 ? -7.931 16.744 31.587 1.00 83.44 99 ILE A N 1
ATOM 788 C CA . ILE A 1 99 ? -6.849 16.211 30.758 1.00 83.44 99 ILE A CA 1
ATOM 789 C C . ILE A 1 99 ? -6.641 17.152 29.574 1.00 83.44 99 ILE A C 1
ATOM 791 O O . ILE A 1 99 ? -7.608 17.559 28.931 1.00 83.44 99 ILE A O 1
ATOM 795 N N . ALA A 1 100 ? -5.385 17.496 29.304 1.00 82.12 100 ALA A N 1
ATOM 796 C CA . ALA A 1 100 ? -4.966 18.353 28.207 1.00 82.12 100 ALA A CA 1
ATOM 797 C C . ALA A 1 100 ? -4.062 17.575 27.244 1.00 82.12 100 ALA A C 1
ATOM 799 O O . ALA A 1 100 ? -3.053 17.003 27.664 1.00 82.12 100 ALA A O 1
ATOM 800 N N . TYR A 1 101 ? -4.406 17.583 25.957 1.00 82.44 101 TYR A N 1
ATOM 801 C CA . TYR A 1 101 ? -3.658 16.932 24.884 1.00 82.44 101 TYR A CA 1
ATOM 802 C C . TYR A 1 101 ? -3.057 17.986 23.950 1.00 82.44 101 TYR A C 1
ATOM 804 O O . TYR A 1 101 ? -3.801 18.829 23.447 1.00 82.44 101 TYR A O 1
ATOM 812 N N . PRO A 1 102 ? -1.743 17.967 23.691 1.00 82.56 102 PRO A N 1
ATOM 813 C CA . PRO A 1 102 ? -1.131 18.916 22.772 1.00 82.56 102 PRO A CA 1
ATOM 814 C C . PRO A 1 102 ? -1.500 18.566 21.326 1.00 82.56 102 PRO A C 1
ATOM 816 O O . PRO A 1 102 ? -1.362 17.420 20.905 1.00 82.56 102 PRO A O 1
ATOM 819 N N . LEU A 1 103 ? -1.959 19.555 20.556 1.00 75.06 103 LEU A N 1
ATOM 820 C CA . LEU A 1 103 ? -2.406 19.358 19.170 1.00 75.06 103 LEU A CA 1
ATOM 821 C C . LEU A 1 103 ? -1.313 19.651 18.137 1.00 75.06 103 LEU A C 1
ATOM 823 O O . LEU A 1 103 ? -1.280 19.033 17.077 1.00 75.06 103 LEU A O 1
ATOM 827 N N . ASN A 1 104 ? -0.413 20.591 18.431 1.00 75.50 104 ASN A N 1
ATOM 828 C CA . ASN A 1 104 ? 0.547 21.131 17.461 1.00 75.50 104 ASN A CA 1
ATOM 829 C C . ASN A 1 104 ? 2.022 20.914 17.845 1.00 75.50 104 ASN A C 1
ATOM 831 O O . ASN A 1 104 ? 2.910 21.510 17.238 1.00 75.50 104 ASN A O 1
ATOM 835 N N . ASN A 1 105 ? 2.303 20.064 18.836 1.00 75.19 105 ASN A N 1
ATOM 836 C CA . ASN A 1 105 ? 3.666 19.718 19.234 1.00 75.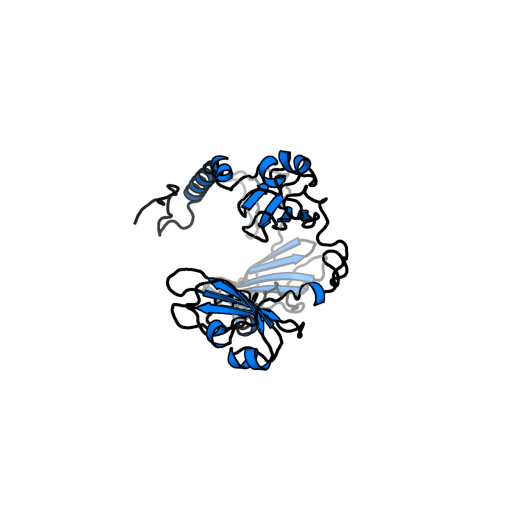19 105 ASN A CA 1
ATOM 837 C C . ASN A 1 105 ? 3.735 18.269 19.727 1.00 75.19 105 ASN A C 1
ATOM 839 O O . ASN A 1 105 ? 3.349 17.963 20.852 1.00 75.19 105 ASN A O 1
ATOM 843 N N . SER A 1 106 ? 4.280 17.388 18.891 1.00 69.50 106 SER A N 1
ATOM 844 C CA . SER A 1 106 ? 4.401 15.952 19.172 1.00 69.50 106 SER A CA 1
ATOM 845 C C . SER A 1 106 ? 5.416 15.599 20.264 1.00 69.50 106 SER A C 1
ATOM 847 O O . SER A 1 106 ? 5.451 14.453 20.707 1.00 69.50 106 SER A O 1
ATOM 849 N N . LYS A 1 107 ? 6.262 16.549 20.691 1.00 76.88 107 LYS A N 1
ATOM 850 C CA . LYS A 1 107 ? 7.222 16.340 21.789 1.00 76.88 107 LYS A CA 1
ATOM 851 C C . LYS A 1 107 ? 6.613 16.609 23.158 1.00 76.88 107 LYS A C 1
ATOM 853 O O . LYS A 1 107 ? 7.119 16.095 24.155 1.00 76.88 107 LYS A O 1
ATOM 858 N N . GLU A 1 108 ? 5.563 17.420 23.209 1.00 78.88 108 GLU A N 1
ATOM 859 C CA . GLU A 1 108 ? 4.856 17.684 24.449 1.00 78.88 108 GLU A CA 1
ATOM 860 C C . GLU A 1 108 ? 3.953 16.495 24.776 1.00 78.88 108 GLU A C 1
ATOM 862 O O . GLU A 1 108 ? 3.349 15.878 23.898 1.00 78.88 108 GLU A O 1
ATOM 867 N N . LYS A 1 109 ? 3.883 16.150 26.057 1.00 80.81 109 LYS A N 1
ATOM 868 C CA . LYS A 1 109 ? 3.096 15.015 26.536 1.00 80.81 109 LYS A CA 1
ATOM 869 C C . LYS A 1 109 ? 1.751 15.503 27.077 1.00 80.81 109 LYS A C 1
ATOM 871 O O . LYS A 1 109 ? 1.663 16.649 27.522 1.00 80.81 109 LYS A O 1
ATOM 876 N N . PRO A 1 110 ? 0.712 14.648 27.095 1.00 82.06 110 PRO A N 1
ATOM 877 C CA . PRO A 1 110 ? -0.531 14.982 27.770 1.00 82.06 110 PRO A CA 1
ATOM 878 C C . PRO A 1 110 ? -0.289 15.365 29.232 1.00 82.06 110 PRO A C 1
ATOM 880 O O . PRO A 1 110 ? 0.641 14.875 29.883 1.00 82.06 110 PRO A O 1
ATOM 883 N N . ARG A 1 111 ? -1.142 16.241 29.753 1.00 85.38 111 ARG A N 1
ATOM 884 C CA . ARG A 1 111 ? -1.101 16.703 31.143 1.00 85.38 111 ARG A CA 1
ATOM 885 C C . ARG A 1 111 ? -2.451 16.484 31.796 1.00 85.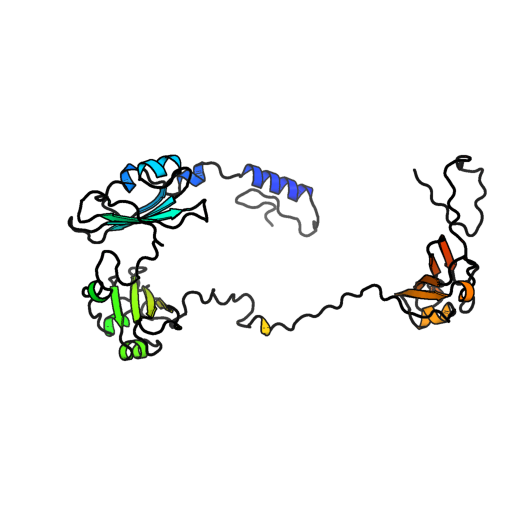38 111 ARG A C 1
ATOM 887 O O . ARG A 1 111 ? -3.474 16.493 31.117 1.00 85.38 111 ARG A O 1
ATOM 894 N N . TYR A 1 112 ? -2.463 16.315 33.110 1.00 84.75 112 TYR A N 1
ATOM 895 C CA . TYR A 1 112 ? -3.700 16.243 33.876 1.00 84.75 112 TYR A CA 1
ATOM 896 C C . TYR A 1 112 ? -3.635 17.113 35.123 1.00 84.75 112 TYR A C 1
ATOM 898 O O . TYR A 1 112 ? -2.561 17.384 35.659 1.00 84.75 112 TYR A O 1
ATOM 906 N N . ARG A 1 113 ? -4.798 17.531 35.606 1.00 82.44 113 ARG A N 1
ATOM 907 C CA . ARG A 1 113 ? -4.948 18.104 36.942 1.00 82.44 113 ARG A CA 1
ATOM 908 C C . ARG A 1 113 ? -6.262 17.663 37.552 1.00 82.44 113 ARG A C 1
ATOM 910 O O . ARG A 1 113 ? -7.218 17.341 36.846 1.00 82.44 113 ARG A O 1
ATOM 917 N N . THR A 1 114 ? -6.299 17.646 38.873 1.00 81.38 114 THR A N 1
ATOM 918 C CA . THR A 1 114 ? -7.484 17.265 39.636 1.00 81.38 114 THR A CA 1
ATOM 919 C C . THR A 1 114 ? -7.951 18.417 40.507 1.00 81.38 114 THR A C 1
ATOM 921 O O . THR A 1 114 ? -7.178 19.310 40.846 1.00 81.38 114 THR A O 1
ATOM 924 N N . SER A 1 115 ? -9.223 18.394 40.872 1.00 78.56 115 SER A N 1
ATOM 925 C CA . SER A 1 115 ? -9.786 19.235 41.921 1.00 78.56 115 SER A CA 1
ATOM 926 C C . SER A 1 115 ? -10.561 18.340 42.882 1.00 78.56 115 SER A C 1
ATOM 928 O O . SER A 1 115 ? -11.262 17.415 42.460 1.00 78.56 115 SER A O 1
ATOM 930 N N . GLU A 1 116 ? -10.413 18.587 44.179 1.00 71.25 116 GLU A N 1
ATOM 931 C CA . GLU A 1 116 ? -11.315 18.029 45.184 1.00 71.25 116 GLU A CA 1
ATOM 932 C C . GLU A 1 116 ? -12.586 18.876 45.241 1.00 71.25 116 GLU A C 1
ATOM 934 O O . GLU A 1 116 ? -12.489 20.096 45.175 1.00 71.25 116 GLU A O 1
ATOM 939 N N . ALA A 1 117 ? -13.749 18.240 45.407 1.00 60.44 117 ALA A N 1
ATOM 940 C CA . ALA A 1 117 ? -15.051 18.831 45.749 1.00 60.44 117 ALA A CA 1
ATOM 941 C C . ALA A 1 117 ? -15.104 20.377 45.855 1.00 60.44 117 ALA A C 1
ATOM 943 O O . ALA A 1 117 ? -15.017 20.931 46.951 1.00 60.44 117 ALA A O 1
ATOM 944 N N . GLY A 1 118 ? -15.252 21.072 44.720 1.00 56.22 118 GLY A N 1
ATOM 945 C CA . GLY A 1 118 ? -15.454 22.529 44.682 1.00 56.22 118 GLY A CA 1
ATOM 946 C C . GLY A 1 118 ? -14.262 23.394 45.123 1.00 56.22 118 GLY A C 1
ATOM 947 O O . GLY A 1 118 ? -14.454 24.567 45.437 1.00 56.22 118 GLY A O 1
ATOM 948 N N . LYS A 1 119 ? -13.041 22.847 45.166 1.00 66.06 119 LYS A N 1
ATOM 949 C CA . LYS A 1 119 ? -11.796 23.569 45.479 1.00 66.06 119 LYS A CA 1
ATOM 950 C C . LYS A 1 119 ? -11.025 23.962 44.216 1.00 66.06 119 LYS A C 1
ATOM 952 O O . LYS A 1 119 ? -11.275 23.447 43.129 1.00 66.06 119 LYS A O 1
ATOM 957 N N . VAL A 1 120 ? -10.046 24.853 44.391 1.00 76.62 120 VAL A N 1
ATOM 958 C CA . VAL A 1 120 ? -9.072 25.287 43.372 1.00 76.62 120 VAL A CA 1
ATOM 959 C C . VAL A 1 120 ? -8.440 24.080 42.665 1.00 76.62 120 VAL A C 1
ATOM 961 O O . VAL A 1 120 ? -8.170 23.055 43.289 1.00 76.62 120 VAL A O 1
ATOM 964 N N . TRP A 1 121 ? -8.211 24.202 41.357 1.00 81.69 121 TRP A N 1
ATOM 965 C CA . TRP A 1 121 ? -7.478 23.206 40.581 1.00 81.69 121 TRP A CA 1
ATOM 966 C C . TRP A 1 121 ? -6.060 22.999 41.122 1.00 81.69 121 TRP A C 1
ATOM 968 O O . TRP A 1 121 ? -5.337 23.965 41.358 1.00 81.69 121 TRP A O 1
ATOM 978 N N . ASN A 1 122 ? -5.644 21.739 41.256 1.00 82.56 122 ASN A N 1
ATOM 979 C CA . ASN A 1 122 ? -4.242 21.405 41.488 1.00 82.56 122 ASN A CA 1
ATOM 980 C C . ASN A 1 122 ? -3.383 21.795 40.271 1.00 82.56 122 ASN A C 1
ATOM 982 O O . ASN A 1 122 ? -3.892 21.986 39.163 1.00 82.56 122 ASN A O 1
ATOM 986 N N . GLU A 1 123 ? -2.068 21.873 40.468 1.00 85.19 123 GLU A N 1
ATOM 987 C CA . GLU A 1 123 ? -1.123 22.112 39.374 1.00 85.19 123 GLU A CA 1
ATOM 988 C C . GLU A 1 123 ? -1.192 21.012 38.304 1.00 85.19 123 GLU A C 1
ATOM 990 O O . GLU A 1 123 ? -1.500 19.848 38.590 1.00 85.19 123 GLU A O 1
ATOM 995 N N . TRP A 1 124 ? -0.886 21.386 37.059 1.00 84.94 124 TRP A N 1
ATOM 996 C CA . TRP A 1 124 ? -0.782 20.439 35.953 1.00 84.94 124 TRP A CA 1
ATOM 997 C C . TRP A 1 124 ? 0.389 19.485 36.159 1.00 84.94 124 TRP A C 1
ATOM 999 O O . TRP A 1 124 ? 1.535 19.907 36.295 1.00 84.94 124 TRP A O 1
ATOM 1009 N N . LYS A 1 125 ? 0.102 18.188 36.087 1.00 81.06 125 LYS A N 1
ATOM 1010 C CA . LYS A 1 125 ? 1.087 17.109 36.152 1.00 81.06 125 LYS A CA 1
ATOM 1011 C C . LYS A 1 125 ? 1.250 16.458 34.788 1.00 81.06 125 LYS A C 1
ATOM 1013 O O . LYS A 1 125 ? 0.286 16.360 34.023 1.00 81.06 125 LYS A O 1
ATOM 1018 N N . GLY A 1 126 ? 2.468 16.023 34.477 1.00 77.31 126 GLY A N 1
ATOM 1019 C CA . GLY A 1 126 ? 2.729 15.238 33.277 1.00 77.31 126 GLY A CA 1
ATOM 1020 C C . GLY A 1 126 ? 2.057 13.873 33.389 1.00 77.31 126 GLY A C 1
ATOM 1021 O O . GLY A 1 126 ? 2.083 13.246 34.447 1.00 77.31 126 GLY A O 1
ATOM 1022 N N . LEU A 1 127 ? 1.467 13.381 32.299 1.00 68.88 127 LEU A N 1
ATOM 1023 C CA . LEU A 1 127 ? 0.909 12.024 32.284 1.00 68.88 127 LEU A CA 1
ATOM 1024 C C . LEU A 1 127 ? 2.009 10.935 32.276 1.00 68.88 127 LEU A C 1
ATOM 1026 O O . LEU A 1 127 ? 1.696 9.763 32.446 1.00 68.88 127 LEU A O 1
ATOM 1030 N N . ASN A 1 128 ? 3.291 11.319 32.136 1.00 59.91 128 ASN A N 1
ATOM 1031 C CA . ASN A 1 128 ? 4.439 10.405 32.029 1.00 59.91 128 ASN A CA 1
ATOM 1032 C C . ASN A 1 128 ? 5.568 10.702 33.042 1.00 59.91 128 ASN A C 1
ATOM 1034 O O . ASN A 1 128 ? 6.736 10.554 32.684 1.00 59.91 128 ASN A O 1
ATOM 1038 N N . ASP A 1 129 ? 5.268 11.117 34.273 1.00 45.16 129 ASP A N 1
ATOM 1039 C CA . ASP A 1 129 ? 6.293 11.293 35.324 1.00 45.16 129 ASP A CA 1
ATOM 1040 C C . ASP A 1 129 ? 6.788 9.949 35.902 1.00 45.16 129 ASP A C 1
ATOM 1042 O O . ASP A 1 129 ? 6.898 9.823 37.118 1.00 45.16 129 ASP A O 1
ATOM 1046 N N . ASP A 1 130 ? 6.993 8.916 35.065 1.00 41.50 130 ASP A N 1
ATOM 1047 C CA . ASP A 1 130 ? 7.363 7.538 35.461 1.00 41.50 130 ASP A CA 1
ATOM 1048 C C . ASP A 1 130 ? 6.630 7.057 36.729 1.00 41.50 130 ASP A C 1
ATOM 1050 O O . ASP A 1 130 ? 7.140 6.294 37.555 1.00 41.50 130 ASP A O 1
ATOM 1054 N N . GLY A 1 131 ? 5.410 7.575 36.899 1.00 37.88 131 GLY A N 1
ATOM 1055 C CA . GLY A 1 131 ? 4.670 7.524 38.136 1.00 37.88 131 GLY A CA 1
ATOM 1056 C C . GLY A 1 131 ? 4.229 6.098 38.305 1.00 37.88 131 GLY A C 1
ATOM 1057 O O . GLY A 1 131 ? 3.310 5.667 37.617 1.00 37.88 131 GLY A O 1
ATOM 1058 N N . ASN A 1 132 ? 4.946 5.382 39.171 1.00 40.91 132 ASN A N 1
ATOM 1059 C CA . ASN A 1 132 ? 4.599 4.090 39.734 1.00 40.91 132 ASN A CA 1
ATOM 1060 C C . ASN A 1 132 ? 3.107 3.799 39.511 1.00 40.91 132 ASN A C 1
ATOM 1062 O O . ASN A 1 132 ? 2.256 4.399 40.172 1.00 40.91 132 ASN A O 1
ATOM 1066 N N . ALA A 1 133 ? 2.790 2.895 38.578 1.00 40.94 133 ALA A N 1
ATOM 1067 C CA . ALA A 1 133 ? 1.415 2.497 38.263 1.00 40.94 133 ALA A CA 1
ATOM 1068 C C . ALA A 1 133 ? 0.649 1.967 39.500 1.00 40.94 133 ALA A C 1
ATOM 1070 O O . ALA A 1 133 ? -0.546 1.695 39.433 1.00 40.94 133 ALA A O 1
ATOM 1071 N N . GLY A 1 134 ? 1.329 1.842 40.646 1.00 42.41 134 GLY A N 1
ATOM 1072 C CA . GLY A 1 134 ? 0.759 1.605 41.960 1.00 42.41 134 GLY A CA 1
ATOM 1073 C C . GLY A 1 134 ? 0.163 2.812 42.700 1.00 42.41 134 GLY A C 1
ATOM 1074 O O . GLY A 1 134 ? -0.286 2.596 43.820 1.00 42.41 134 GLY A O 1
ATOM 1075 N N . ALA A 1 135 ? 0.157 4.047 42.172 1.00 37.38 135 ALA A N 1
ATOM 1076 C CA . ALA A 1 135 ? -0.411 5.189 42.903 1.00 37.38 135 ALA A CA 1
ATOM 1077 C C . ALA A 1 135 ? -0.814 6.401 42.032 1.00 37.38 135 ALA A C 1
ATOM 1079 O O . ALA A 1 135 ? -0.106 7.407 41.980 1.00 37.38 135 ALA A O 1
ATOM 1080 N N . LEU A 1 136 ? -2.025 6.397 41.464 1.00 39.44 136 LEU A N 1
ATOM 1081 C CA . LEU A 1 136 ? -2.734 7.663 41.227 1.00 39.44 136 LEU A CA 1
ATOM 1082 C C . LEU A 1 136 ? -3.052 8.274 42.606 1.00 39.44 136 LEU A C 1
ATOM 1084 O O . LEU A 1 136 ? -3.932 7.798 43.316 1.00 39.44 136 LEU A O 1
ATOM 1088 N N . GLY A 1 137 ? -2.296 9.293 43.025 1.00 44.31 137 GLY A N 1
ATOM 1089 C CA . GLY A 1 137 ? -2.564 10.022 44.274 1.00 44.31 137 GLY A CA 1
ATOM 1090 C C . GLY A 1 137 ? -2.211 9.290 45.578 1.00 44.31 137 GLY A C 1
ATOM 1091 O O . GLY A 1 137 ? -2.771 9.618 46.617 1.00 44.31 137 GLY A O 1
ATOM 1092 N N . GLY A 1 138 ? -1.287 8.324 45.557 1.00 40.44 138 GLY A N 1
ATOM 1093 C CA . GLY A 1 138 ? -0.795 7.670 46.783 1.00 40.44 138 GLY A CA 1
ATOM 1094 C C . GLY A 1 138 ? -1.656 6.518 47.316 1.00 40.44 138 GLY A C 1
ATOM 1095 O O . GLY A 1 138 ? -1.388 6.024 48.409 1.00 40.44 138 GLY A O 1
ATOM 1096 N N . LEU A 1 139 ? -2.658 6.059 46.562 1.00 36.28 139 LEU A N 1
ATOM 1097 C CA . LEU A 1 139 ? -3.444 4.871 46.899 1.00 36.28 139 LEU A CA 1
ATOM 1098 C C . LEU A 1 139 ? -3.060 3.706 45.984 1.00 36.28 139 LEU A C 1
ATOM 1100 O O . LEU A 1 139 ? -3.031 3.865 44.765 1.00 36.28 139 LEU A O 1
ATOM 1104 N N . LEU A 1 140 ? -2.794 2.538 46.587 1.00 36.50 140 LEU A N 1
ATOM 1105 C CA . LEU A 1 140 ? -2.585 1.268 45.880 1.00 36.50 140 LEU A CA 1
ATOM 1106 C C . LEU A 1 140 ? -3.723 1.025 44.864 1.00 36.50 140 LEU A C 1
ATOM 1108 O O . LEU A 1 140 ? -4.841 1.480 45.105 1.00 36.50 140 LEU A O 1
ATOM 1112 N N . PRO A 1 141 ? -3.523 0.241 43.786 1.00 39.03 141 PRO A N 1
ATOM 1113 C CA . PRO A 1 141 ? -4.604 -0.134 42.865 1.00 39.03 141 PRO A CA 1
ATOM 1114 C C . PRO A 1 141 ? -5.798 -0.792 43.578 1.00 39.03 141 PRO A C 1
ATOM 1116 O O . PRO A 1 141 ? -6.934 -0.683 43.130 1.00 39.03 141 PRO A O 1
ATOM 1119 N N . THR A 1 142 ? -5.565 -1.398 44.746 1.00 39.50 142 THR A N 1
ATOM 1120 C CA . THR A 1 142 ? -6.604 -1.917 45.649 1.00 39.50 142 THR A CA 1
ATOM 1121 C C . THR A 1 142 ? -7.478 -0.827 46.288 1.00 39.50 142 THR A C 1
ATOM 1123 O O . THR A 1 142 ? -8.607 -1.110 46.668 1.00 39.50 142 THR A O 1
ATOM 1126 N N . GLY A 1 143 ? -7.008 0.420 46.365 1.00 37.03 143 GLY A N 1
ATOM 1127 C CA . GLY A 1 143 ? -7.760 1.600 46.802 1.00 37.03 143 GLY A CA 1
ATOM 1128 C C . GLY A 1 143 ? -8.649 2.225 45.720 1.00 37.03 143 GLY A C 1
ATOM 1129 O O . GLY A 1 143 ? -9.565 2.968 46.059 1.00 37.03 143 GLY A O 1
ATOM 1130 N N . PHE A 1 144 ? -8.441 1.880 44.441 1.00 37.03 144 PHE A N 1
ATOM 1131 C CA . PHE A 1 144 ? -9.385 2.174 43.349 1.00 37.03 144 PHE A CA 1
ATOM 1132 C C . PHE A 1 144 ? -10.498 1.128 43.233 1.00 37.03 144 PHE A C 1
ATOM 1134 O O . PHE A 1 144 ? -11.472 1.334 42.511 1.00 37.03 144 PHE A O 1
ATOM 1141 N N . VAL A 1 145 ? -10.414 0.033 43.994 1.00 37.56 145 VAL A N 1
ATOM 1142 C CA . VAL A 1 145 ? -11.501 -0.942 44.140 1.00 37.56 145 VAL A CA 1
ATOM 1143 C C . VAL A 1 145 ? -12.524 -0.410 45.153 1.00 37.56 145 VAL A C 1
ATOM 1145 O O . VAL A 1 145 ? -12.858 -1.054 46.143 1.00 37.56 145 VAL A O 1
ATOM 1148 N N . GLN A 1 146 ? -13.043 0.800 44.925 1.00 39.12 146 GLN A N 1
ATOM 1149 C CA . GLN A 1 146 ? -14.295 1.218 45.545 1.00 39.12 146 GLN A CA 1
ATOM 1150 C C . GLN A 1 146 ? -15.439 0.671 44.699 1.00 39.12 146 GLN A C 1
ATOM 1152 O O . GLN A 1 146 ? -15.843 1.273 43.713 1.00 39.12 146 GLN A O 1
ATOM 1157 N N . ASN A 1 147 ? -15.940 -0.494 45.112 1.00 40.28 147 ASN A N 1
ATOM 1158 C CA . ASN A 1 147 ? -17.334 -0.906 44.950 1.00 40.28 147 ASN A CA 1
ATOM 1159 C C . ASN A 1 147 ? -17.957 -0.584 43.580 1.00 40.28 147 ASN A C 1
ATOM 1161 O O . ASN A 1 147 ? -19.029 0.013 43.478 1.00 40.28 147 ASN A O 1
ATOM 1165 N N . ILE A 1 148 ? -17.294 -1.009 42.507 1.00 46.84 148 ILE A N 1
ATOM 1166 C CA . ILE A 1 148 ? -17.968 -1.129 41.226 1.00 46.84 148 ILE A CA 1
ATOM 1167 C C . ILE A 1 148 ? -18.910 -2.323 41.394 1.00 46.84 148 ILE A C 1
ATOM 1169 O O . ILE A 1 148 ? -18.454 -3.464 41.373 1.00 46.84 148 ILE A O 1
ATOM 1173 N N . GLY A 1 149 ? -20.176 -2.046 41.721 1.00 53.47 149 GLY A N 1
ATOM 1174 C CA . GLY A 1 149 ? -21.124 -3.040 42.224 1.00 53.47 149 GLY A CA 1
ATOM 1175 C C . GLY A 1 149 ? -21.099 -4.343 41.423 1.00 53.47 149 GLY A C 1
ATOM 1176 O O . GLY A 1 149 ? -20.925 -4.328 40.203 1.00 53.47 149 GLY A O 1
ATOM 1177 N N . ASN A 1 150 ? -21.271 -5.472 42.113 1.00 64.44 150 ASN A N 1
ATOM 1178 C CA . ASN A 1 150 ? -21.501 -6.760 41.464 1.00 64.44 150 ASN A CA 1
ATOM 1179 C C . ASN A 1 150 ? -22.761 -6.635 40.604 1.00 64.44 150 ASN A C 1
ATOM 1181 O O . ASN A 1 150 ? -23.879 -6.713 41.115 1.00 64.44 150 ASN A O 1
ATOM 1185 N N . VAL A 1 151 ? -22.584 -6.389 39.308 1.00 72.94 151 VAL A N 1
ATOM 1186 C CA . VAL A 1 151 ? -23.690 -6.332 38.361 1.00 72.94 151 VAL A CA 1
ATOM 1187 C C . VAL A 1 151 ? -24.117 -7.779 38.111 1.00 72.94 151 VAL A C 1
ATOM 1189 O O . VAL A 1 151 ? -23.287 -8.579 37.673 1.00 72.94 151 VAL A O 1
ATOM 1192 N N . PRO A 1 152 ? -25.373 -8.162 38.406 1.00 81.69 152 PRO A N 1
ATOM 1193 C CA . PRO A 1 152 ? -25.820 -9.533 38.214 1.00 81.69 152 PRO A CA 1
ATOM 1194 C C . PRO A 1 152 ? -25.654 -9.967 36.760 1.00 81.69 152 PRO A C 1
ATOM 1196 O O . PRO A 1 152 ? -25.875 -9.182 35.838 1.00 81.69 152 PRO A O 1
ATOM 1199 N N . LEU A 1 153 ? -25.354 -11.246 36.539 1.00 79.69 153 LEU A N 1
ATOM 1200 C CA . LEU A 1 153 ? -25.183 -11.797 35.194 1.00 79.69 153 LEU A CA 1
ATOM 1201 C C . LEU A 1 153 ? -26.374 -11.506 34.264 1.00 79.69 153 LEU A C 1
ATOM 1203 O O . LEU A 1 153 ? -26.182 -11.232 33.082 1.00 79.69 153 LEU A O 1
ATOM 1207 N N . ASN A 1 154 ? -27.597 -11.511 34.801 1.00 82.56 154 ASN A N 1
ATOM 1208 C CA . ASN A 1 154 ? -28.802 -11.171 34.042 1.00 82.56 154 ASN A CA 1
ATOM 1209 C C . ASN A 1 154 ? -28.731 -9.749 33.468 1.00 82.56 154 ASN A C 1
ATOM 1211 O O . ASN A 1 154 ? -29.100 -9.541 32.320 1.00 82.56 154 ASN A O 1
ATOM 1215 N N . THR A 1 155 ? -28.182 -8.797 34.221 1.00 81.06 155 THR A N 1
ATOM 1216 C CA . THR A 1 155 ? -27.952 -7.421 33.765 1.00 81.06 155 THR A CA 1
ATOM 1217 C C . THR A 1 155 ? -26.831 -7.338 32.727 1.00 81.06 155 THR A C 1
ATOM 1219 O O . THR A 1 155 ? -26.909 -6.542 31.797 1.00 81.06 155 THR A O 1
ATOM 1222 N N . LEU A 1 156 ? -25.803 -8.185 32.835 1.00 80.88 156 LEU A N 1
ATOM 1223 C CA . LEU A 1 156 ? -24.719 -8.254 31.844 1.00 80.88 156 LEU A CA 1
ATOM 1224 C C . LEU A 1 156 ? -25.179 -8.834 30.499 1.00 80.88 156 LEU A C 1
ATOM 1226 O O . LEU A 1 156 ? -24.615 -8.493 29.455 1.00 80.88 156 LEU A O 1
ATOM 1230 N N . LYS A 1 157 ? -26.186 -9.715 30.532 1.00 82.44 157 LYS A N 1
ATOM 1231 C CA . LYS A 1 157 ? -26.823 -10.329 29.358 1.00 82.44 157 LYS A CA 1
ATOM 1232 C C . LYS A 1 157 ? -27.973 -9.485 28.796 1.00 82.44 157 LYS A C 1
ATOM 1234 O O . LYS A 1 157 ? -28.323 -9.669 27.635 1.00 82.44 157 LYS A O 1
ATOM 1239 N N . ASP A 1 158 ? -28.511 -8.543 29.565 1.00 81.50 158 ASP A N 1
ATOM 1240 C CA . ASP A 1 158 ? -29.585 -7.646 29.140 1.00 81.50 158 ASP A CA 1
ATOM 1241 C C . ASP A 1 158 ? -29.038 -6.459 28.333 1.00 81.50 158 ASP A C 1
ATOM 1243 O O . ASP A 1 158 ? -28.493 -5.495 28.872 1.00 81.50 158 ASP A O 1
ATOM 1247 N N . SER A 1 159 ? -29.196 -6.518 27.013 1.00 73.94 159 SER A N 1
ATOM 1248 C CA . SER A 1 159 ? -28.816 -5.425 26.113 1.00 73.94 159 SER A CA 1
ATOM 1249 C C . SER A 1 159 ? -29.763 -4.222 26.154 1.00 73.94 159 SER A C 1
ATOM 1251 O O . SER A 1 159 ? -29.477 -3.189 25.550 1.00 73.94 159 SER A O 1
ATOM 1253 N N . THR A 1 160 ? -30.891 -4.330 26.859 1.00 75.75 160 THR A N 1
ATOM 1254 C CA . THR A 1 160 ? -31.860 -3.241 27.043 1.00 75.75 160 THR A CA 1
ATOM 1255 C C . THR A 1 160 ? -31.660 -2.480 28.348 1.00 75.75 160 THR A C 1
ATOM 1257 O O . THR A 1 160 ? -32.433 -1.564 28.655 1.00 75.75 160 THR A O 1
ATOM 1260 N N . TYR A 1 161 ? -30.612 -2.819 29.105 1.00 75.88 161 TYR A N 1
ATOM 1261 C CA . TYR A 1 161 ? -30.352 -2.211 30.396 1.00 75.88 161 TYR A CA 1
ATOM 1262 C C . TYR A 1 161 ? -30.176 -0.693 30.277 1.00 75.88 161 TYR A C 1
ATOM 1264 O O . TYR A 1 161 ? -29.439 -0.171 29.434 1.00 75.88 161 TYR A O 1
ATOM 1272 N N . GLN A 1 162 ? -30.900 0.036 31.124 1.00 72.94 162 GLN A N 1
ATOM 1273 C CA . GLN A 1 162 ? -31.170 1.459 30.910 1.00 72.94 162 GLN A CA 1
ATOM 1274 C C . GLN A 1 162 ? -30.096 2.399 31.465 1.00 72.94 162 GLN A C 1
ATOM 1276 O O . GLN A 1 162 ? -30.131 3.594 31.162 1.00 72.94 162 GLN A O 1
ATOM 1281 N N . THR A 1 163 ? -29.143 1.871 32.233 1.00 75.12 163 THR A N 1
ATOM 1282 C CA . THR A 1 163 ? -28.147 2.659 32.964 1.00 75.12 163 THR A CA 1
ATOM 1283 C C . THR A 1 163 ? -26.745 2.195 32.603 1.00 75.12 163 THR A C 1
ATOM 1285 O O . THR A 1 163 ? -26.483 0.997 32.545 1.00 75.12 163 THR A O 1
ATOM 1288 N N . ASN A 1 164 ? -25.829 3.139 32.395 1.00 78.44 164 ASN A N 1
ATOM 1289 C CA . ASN A 1 164 ? -24.412 2.823 32.236 1.00 78.44 164 ASN A CA 1
ATOM 1290 C C . ASN A 1 164 ? -23.893 2.132 33.501 1.00 78.44 164 ASN A C 1
ATOM 1292 O O . ASN A 1 164 ? -24.260 2.507 34.614 1.00 78.44 164 ASN A O 1
ATOM 1296 N N . TYR A 1 165 ? -23.018 1.150 33.338 1.00 77.00 165 TYR A N 1
ATOM 1297 C CA . TYR A 1 165 ? -22.368 0.499 34.466 1.00 77.00 165 TYR A CA 1
ATOM 1298 C C . TYR A 1 165 ? -20.929 0.163 34.131 1.00 77.00 165 TYR A C 1
ATOM 1300 O O . TYR A 1 165 ? -20.514 0.124 32.974 1.00 77.00 165 TYR A O 1
ATOM 1308 N N . GLN A 1 166 ? -20.175 -0.089 35.183 1.00 82.81 166 GLN A N 1
ATOM 1309 C CA . GLN A 1 166 ? -18.901 -0.771 35.104 1.00 82.81 166 GLN A CA 1
ATOM 1310 C C . GLN A 1 166 ? -18.994 -1.956 36.065 1.00 82.81 166 GLN A C 1
ATOM 1312 O O . GLN A 1 166 ? -19.850 -1.939 36.951 1.00 82.81 166 GLN A O 1
ATOM 1317 N N . THR A 1 167 ? -18.190 -2.999 35.887 1.00 83.31 167 THR A N 1
ATOM 1318 C CA . THR A 1 167 ? -18.047 -4.088 36.866 1.00 83.31 167 THR A CA 1
ATOM 1319 C C . THR A 1 167 ? -16.788 -4.894 36.580 1.00 83.31 167 THR A C 1
ATOM 1321 O O . THR A 1 167 ? -16.243 -4.823 35.479 1.00 83.31 167 THR A O 1
ATOM 1324 N N . ASN A 1 168 ? -16.338 -5.683 37.550 1.00 87.75 168 ASN A N 1
ATOM 1325 C CA . ASN A 1 168 ? -15.321 -6.697 37.308 1.00 87.75 168 ASN A CA 1
ATOM 1326 C C . ASN A 1 168 ? -16.016 -8.048 37.139 1.00 87.75 168 ASN A C 1
ATOM 1328 O O . ASN A 1 168 ? -16.873 -8.410 37.943 1.00 87.75 168 ASN A O 1
ATOM 1332 N N . ILE A 1 169 ? -15.646 -8.796 36.105 1.00 85.81 169 ILE A N 1
ATOM 1333 C CA . ILE A 1 169 ? -16.172 -10.137 35.846 1.00 85.81 169 ILE A CA 1
ATOM 1334 C C . ILE A 1 169 ? -15.084 -11.183 36.089 1.00 85.81 169 ILE A C 1
ATOM 1336 O O . ILE A 1 169 ? -13.931 -11.011 35.682 1.00 85.81 169 ILE A O 1
ATOM 1340 N N . SER A 1 170 ? -15.461 -12.259 36.782 1.00 86.69 170 SER A N 1
ATOM 1341 C CA . SER A 1 170 ? -14.591 -13.403 37.066 1.00 86.69 170 SER A CA 1
ATOM 1342 C C . SER A 1 170 ? -14.400 -14.289 35.831 1.00 86.69 170 SER A C 1
ATOM 1344 O O . SER A 1 170 ? -15.120 -14.147 34.841 1.00 86.69 170 SER A O 1
ATOM 1346 N N . ASN A 1 171 ? -13.481 -15.256 35.916 1.00 87.00 171 ASN A N 1
ATOM 1347 C CA . ASN A 1 171 ? -13.244 -16.245 34.858 1.00 87.00 171 ASN A CA 1
ATOM 1348 C C . ASN A 1 171 ? -14.523 -17.002 34.461 1.00 87.00 171 ASN A C 1
ATOM 1350 O O . ASN A 1 171 ? -14.786 -17.201 33.277 1.00 87.00 171 ASN A O 1
ATOM 1354 N N . GLU A 1 172 ? -15.321 -17.415 35.446 1.00 88.56 172 GLU A N 1
ATOM 1355 C CA . GLU A 1 172 ? -16.547 -18.195 35.244 1.00 88.56 172 GLU A CA 1
ATOM 1356 C C . GLU A 1 172 ? -17.596 -17.346 34.519 1.00 88.56 172 GLU A C 1
ATOM 1358 O O . GLU A 1 172 ? -18.153 -17.754 33.502 1.00 88.56 172 GLU A O 1
ATOM 1363 N N . THR A 1 173 ? -17.777 -16.108 34.985 1.00 86.62 173 THR A N 1
ATOM 1364 C CA . THR A 1 173 ? -18.692 -15.133 34.378 1.00 86.62 173 THR A CA 1
ATOM 1365 C C . THR A 1 173 ? -18.261 -14.777 32.953 1.00 86.62 173 THR A C 1
ATOM 1367 O O . THR A 1 173 ? -19.098 -14.640 32.064 1.00 86.62 173 THR A O 1
ATOM 1370 N N . ALA A 1 174 ? -16.954 -14.643 32.712 1.00 88.44 174 ALA A N 1
ATOM 1371 C CA . ALA A 1 174 ? -16.402 -14.345 31.397 1.00 88.44 174 ALA A CA 1
ATOM 1372 C C . ALA A 1 174 ? -16.727 -15.451 30.383 1.00 88.44 174 ALA A C 1
ATOM 1374 O O . ALA A 1 174 ? -17.218 -15.150 29.293 1.00 88.44 174 ALA A O 1
ATOM 1375 N N . LEU A 1 175 ? -16.544 -16.720 30.762 1.00 90.44 175 LEU A N 1
ATOM 1376 C CA . LEU A 1 175 ? -16.912 -17.864 29.923 1.00 90.44 175 LEU A CA 1
ATOM 1377 C C . LEU A 1 175 ? -18.411 -17.870 29.599 1.00 90.44 175 LEU A C 1
ATOM 1379 O O . LEU A 1 175 ? -18.793 -18.066 28.446 1.00 90.44 175 LEU A O 1
ATOM 1383 N N . GLU A 1 176 ? -19.264 -17.572 30.580 1.00 89.88 176 GLU A N 1
ATOM 1384 C CA . GLU A 1 176 ? -20.713 -17.466 30.372 1.00 89.88 176 GLU A CA 1
ATOM 1385 C C . GLU A 1 176 ? -21.135 -16.308 29.456 1.00 89.88 176 GLU A C 1
ATOM 1387 O O . GLU A 1 176 ? -22.218 -16.344 28.862 1.00 89.88 176 GLU A O 1
ATOM 1392 N N . LEU A 1 177 ? -20.300 -15.275 29.341 1.00 89.00 177 LEU A N 1
ATOM 1393 C CA . LEU A 1 177 ? -20.488 -14.162 28.414 1.00 89.00 177 LEU A CA 1
ATOM 1394 C C . LEU A 1 177 ? -19.867 -14.423 27.035 1.00 89.00 177 LEU A C 1
ATOM 1396 O O . LEU A 1 177 ? -20.042 -13.589 26.144 1.00 89.00 177 LEU A O 1
ATOM 1400 N N . GLY A 1 178 ? -19.178 -15.552 26.838 1.00 90.88 178 GLY A N 1
ATOM 1401 C CA . GLY A 1 178 ? -18.495 -15.904 25.590 1.00 90.88 178 GLY A CA 1
ATOM 1402 C C . GLY A 1 178 ? -17.112 -15.264 25.423 1.00 90.88 178 GLY A C 1
ATOM 1403 O O . GLY A 1 178 ? -16.660 -15.083 24.294 1.00 90.88 178 GLY A O 1
ATOM 1404 N N . LEU A 1 179 ? -16.465 -14.881 26.526 1.00 90.62 179 LEU A N 1
ATOM 1405 C CA . LEU A 1 179 ? -15.073 -14.425 26.577 1.00 90.62 179 LEU A CA 1
ATOM 1406 C C . LEU A 1 179 ? -14.138 -15.573 26.977 1.00 90.62 179 LEU A C 1
ATOM 1408 O O . LEU A 1 179 ? -14.570 -16.604 27.490 1.00 90.62 179 LEU A O 1
ATOM 1412 N N . ASN A 1 180 ? -12.835 -15.366 26.792 1.00 90.00 180 ASN A N 1
ATOM 1413 C CA . ASN A 1 180 ? -11.816 -16.252 27.352 1.00 90.00 180 ASN A CA 1
ATOM 1414 C C . ASN A 1 180 ? -11.836 -16.197 28.891 1.00 90.00 180 ASN A C 1
ATOM 1416 O O . ASN A 1 180 ? -12.176 -15.162 29.477 1.00 90.00 180 ASN A O 1
ATOM 1420 N N . ALA A 1 181 ? -11.421 -17.296 29.530 1.00 89.81 181 ALA A N 1
ATOM 1421 C CA . ALA A 1 181 ? -11.296 -17.418 30.983 1.00 89.81 181 ALA A CA 1
ATOM 1422 C C . ALA A 1 181 ? -10.175 -16.514 31.530 1.00 89.81 181 ALA A C 1
ATOM 1424 O O . ALA A 1 181 ? -9.054 -16.959 31.762 1.00 89.81 181 ALA A O 1
ATOM 1425 N N . ASN A 1 182 ? -10.501 -15.239 31.711 1.00 83.62 182 ASN A N 1
ATOM 1426 C CA . ASN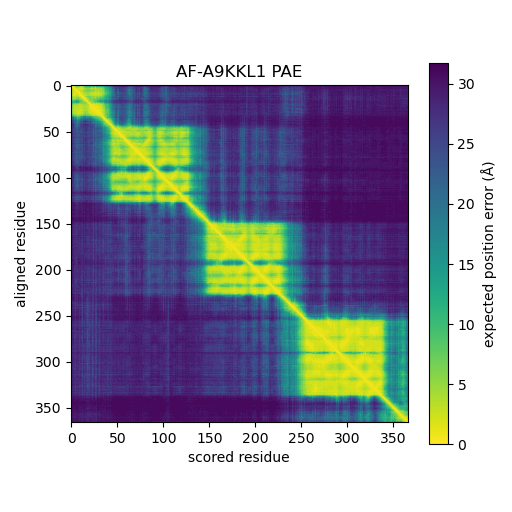 A 1 182 ? -9.673 -14.209 32.322 1.00 83.62 182 ASN A CA 1
ATOM 1427 C C . ASN A 1 182 ? -10.550 -13.371 33.265 1.00 83.62 182 ASN A C 1
ATOM 1429 O O . ASN A 1 182 ? -11.782 -13.397 33.190 1.00 83.62 182 ASN A O 1
ATOM 1433 N N . TRP A 1 183 ? -9.910 -12.604 34.141 1.00 83.31 183 TRP A N 1
ATOM 1434 C CA . TRP A 1 183 ? -10.576 -11.545 34.888 1.00 83.31 183 TRP A CA 1
ATOM 1435 C C . TRP A 1 183 ? -10.643 -10.324 33.990 1.00 83.31 183 TRP A C 1
ATOM 1437 O O . TRP A 1 183 ? -9.629 -9.931 33.409 1.00 83.31 183 TRP A O 1
ATOM 1447 N N . TRP A 1 184 ? -11.817 -9.710 33.895 1.00 85.69 184 TRP A N 1
ATOM 1448 C CA . TRP A 1 184 ? -12.002 -8.532 33.059 1.00 85.69 184 TRP A CA 1
ATOM 1449 C C . TRP A 1 184 ? -12.644 -7.395 33.832 1.00 85.69 184 TRP A C 1
ATOM 1451 O O . TRP A 1 184 ? -13.493 -7.609 34.694 1.00 85.69 184 TRP A O 1
ATOM 1461 N N . HIS A 1 185 ? -12.284 -6.179 33.457 1.00 86.44 185 HIS A N 1
ATOM 1462 C CA . HIS A 1 185 ? -13.032 -4.983 33.785 1.00 86.44 185 HIS A CA 1
ATOM 1463 C C . HIS A 1 185 ? -13.962 -4.654 32.619 1.00 86.44 185 HIS A C 1
ATOM 1465 O O . HIS A 1 185 ? -13.490 -4.439 31.506 1.00 86.44 185 HIS A O 1
ATOM 1471 N N . LEU A 1 186 ? -15.270 -4.638 32.857 1.00 87.44 186 LEU A N 1
ATOM 1472 C CA . LEU A 1 186 ? -16.296 -4.382 31.853 1.00 87.44 186 LEU A CA 1
ATOM 1473 C C . LEU A 1 186 ? -16.884 -2.988 32.050 1.00 87.44 186 LEU A C 1
ATOM 1475 O O . LEU A 1 186 ? -17.292 -2.637 33.154 1.00 87.44 186 LEU A O 1
ATOM 1479 N N . THR A 1 187 ? -17.006 -2.234 30.963 1.00 85.62 187 THR A N 1
ATOM 1480 C CA . THR A 1 187 ? -17.763 -0.986 30.892 1.00 85.62 187 THR A CA 1
ATOM 1481 C C . THR A 1 187 ? -18.933 -1.141 29.926 1.00 85.62 187 THR A C 1
ATOM 1483 O O . THR A 1 187 ? -18.806 -1.759 28.871 1.00 85.62 187 THR A O 1
ATOM 1486 N N . TYR A 1 188 ? -20.095 -0.611 30.300 1.00 83.69 188 TYR A N 1
ATOM 1487 C CA . TYR A 1 188 ? -21.292 -0.564 29.469 1.00 83.69 188 TYR A CA 1
ATOM 1488 C C . TYR A 1 188 ? -21.724 0.881 29.246 1.00 83.69 188 TYR A C 1
ATOM 1490 O O . TYR A 1 188 ? -21.910 1.643 30.200 1.00 83.69 188 TYR A O 1
ATOM 1498 N N . GLN A 1 189 ? -21.923 1.233 27.979 1.00 82.75 189 GLN A N 1
ATOM 1499 C CA . GLN A 1 189 ? -22.482 2.505 27.554 1.00 82.75 189 GLN A CA 1
ATOM 1500 C C . GLN A 1 189 ? -23.777 2.279 26.780 1.00 82.75 189 GLN A C 1
ATOM 1502 O O . GLN A 1 189 ? -23.811 1.584 25.764 1.00 82.75 189 GLN A O 1
ATOM 1507 N N . LYS A 1 190 ? -24.849 2.911 27.250 1.00 78.44 190 LYS A N 1
ATOM 1508 C CA . LYS A 1 190 ? -26.121 2.996 26.542 1.00 78.44 190 LYS A CA 1
ATOM 1509 C C . LYS A 1 190 ? -25.998 3.964 25.365 1.00 78.44 190 LYS A C 1
ATOM 1511 O O . LYS A 1 190 ? -25.525 5.085 25.534 1.00 78.44 190 LYS A O 1
ATOM 1516 N N . HIS A 1 191 ? -26.501 3.554 24.205 1.00 65.12 191 HIS A N 1
ATOM 1517 C CA . HIS A 1 191 ? -26.538 4.378 22.998 1.00 65.12 191 HIS A CA 1
ATOM 1518 C C . HIS A 1 191 ? -27.918 5.033 22.774 1.00 65.12 191 HIS A C 1
ATOM 1520 O O . HIS A 1 191 ? -27.978 6.195 22.388 1.00 65.12 191 HIS A O 1
ATOM 1526 N N . ALA A 1 192 ? -29.040 4.352 23.069 1.00 63.41 192 ALA A N 1
ATOM 1527 C CA . ALA A 1 192 ? -30.390 4.936 22.945 1.00 63.41 192 ALA A CA 1
ATOM 1528 C C . ALA A 1 192 ? -31.460 4.211 23.788 1.00 63.41 192 ALA A C 1
ATOM 1530 O O . ALA A 1 192 ? -31.242 3.110 24.290 1.00 63.41 192 ALA A O 1
ATOM 1531 N N . THR A 1 193 ? -32.651 4.809 23.924 1.00 61.12 193 THR A N 1
ATOM 1532 C CA . THR A 1 193 ? -33.840 4.221 24.585 1.00 61.12 193 THR A CA 1
ATOM 1533 C C . THR A 1 193 ? -34.345 2.926 23.938 1.00 61.12 193 THR A C 1
ATOM 1535 O O . THR A 1 193 ? -35.099 2.196 24.571 1.00 61.12 193 THR A O 1
ATOM 1538 N N . THR A 1 194 ? -33.916 2.608 22.715 1.00 61.66 194 THR A N 1
ATOM 1539 C CA . THR A 1 194 ? -34.418 1.492 21.896 1.00 61.66 194 THR A CA 1
ATOM 1540 C C . THR A 1 194 ? -33.567 0.210 21.954 1.00 61.66 194 THR A C 1
ATOM 1542 O O . THR A 1 194 ? -33.698 -0.636 21.075 1.00 61.66 194 THR A O 1
ATOM 1545 N N . GLY A 1 195 ? -32.697 0.042 22.961 1.00 60.53 195 GLY A N 1
ATOM 1546 C CA . GLY A 1 195 ? -31.944 -1.212 23.180 1.00 60.53 195 GLY A CA 1
ATOM 1547 C C . GLY A 1 195 ? -30.602 -1.315 22.443 1.00 60.53 195 GLY A C 1
ATOM 1548 O O . GLY A 1 195 ? -30.130 -2.406 22.141 1.00 60.53 195 GLY A O 1
ATOM 1549 N N . TYR A 1 196 ? -29.975 -0.185 22.123 1.00 76.25 196 TYR A N 1
ATOM 1550 C CA . TYR A 1 196 ? -28.612 -0.177 21.589 1.00 76.25 196 TYR A CA 1
ATOM 1551 C C . TYR A 1 196 ? -27.630 0.107 22.719 1.00 76.25 196 TYR A C 1
ATOM 1553 O O . TYR A 1 196 ? -27.767 1.107 23.434 1.00 76.25 196 TYR A O 1
ATOM 1561 N N . GLY A 1 197 ? -26.644 -0.767 22.858 1.00 83.75 197 GLY A N 1
ATOM 1562 C CA . GLY A 1 197 ? -25.674 -0.752 23.932 1.00 83.75 197 GLY A CA 1
ATOM 1563 C C . GLY A 1 197 ? -24.301 -1.202 23.452 1.00 83.75 197 GLY A C 1
ATOM 1564 O O . GLY A 1 197 ? -24.171 -1.977 22.505 1.00 83.75 197 GLY A O 1
ATOM 1565 N N . LEU A 1 198 ? -23.270 -0.693 24.112 1.00 87.12 198 LEU A N 1
ATOM 1566 C CA . LEU A 1 198 ? -21.875 -1.029 23.872 1.00 87.12 198 LEU A CA 1
ATOM 1567 C C . LEU A 1 198 ? -21.291 -1.571 25.167 1.00 87.12 198 LEU A C 1
ATOM 1569 O O . LEU A 1 198 ? -21.349 -0.897 26.192 1.00 87.12 198 LEU A O 1
ATOM 1573 N N . GLN A 1 199 ? -20.709 -2.763 25.116 1.00 90.50 199 GLN A N 1
ATOM 1574 C CA . GLN A 1 199 ? -19.837 -3.254 26.176 1.00 90.50 199 GLN A CA 1
ATOM 1575 C C . GLN A 1 199 ? -18.396 -3.272 25.692 1.00 90.50 199 GLN A C 1
ATOM 1577 O O . GLN A 1 199 ? -18.126 -3.721 24.579 1.00 90.50 199 GLN A O 1
ATOM 1582 N N . ILE A 1 200 ? -17.479 -2.832 26.547 1.00 91.31 200 ILE A N 1
ATOM 1583 C CA . ILE A 1 200 ? -16.034 -2.927 26.343 1.00 91.31 200 ILE A CA 1
ATOM 1584 C C . ILE A 1 200 ? -15.444 -3.632 27.561 1.00 91.31 200 ILE A C 1
ATOM 1586 O O . ILE A 1 200 ? -15.797 -3.308 28.691 1.00 91.31 200 ILE A O 1
ATOM 1590 N N . VAL A 1 201 ? -14.564 -4.604 27.346 1.00 89.56 201 VAL A N 1
ATOM 1591 C CA . VAL A 1 201 ? -13.872 -5.341 28.404 1.00 89.56 201 VAL A CA 1
ATOM 1592 C C . VAL A 1 201 ? -12.365 -5.194 28.277 1.00 89.56 201 VAL A C 1
ATOM 1594 O O . VAL A 1 201 ? -11.813 -5.286 27.183 1.00 89.56 201 VAL A O 1
ATOM 1597 N N . TYR A 1 202 ? -11.702 -5.007 29.412 1.00 88.94 202 TYR A N 1
ATOM 1598 C CA . TYR A 1 202 ? -10.254 -4.886 29.539 1.00 88.94 202 TYR A CA 1
ATOM 1599 C C . TYR A 1 202 ? -9.731 -6.038 30.399 1.00 88.94 202 TYR A C 1
ATOM 1601 O O . TYR A 1 202 ? -10.276 -6.263 31.483 1.00 88.94 202 TYR A O 1
ATOM 1609 N N . PRO A 1 203 ? -8.717 -6.792 29.952 1.00 88.12 203 PRO A N 1
ATOM 1610 C CA . PRO A 1 203 ? -8.183 -7.897 30.735 1.00 88.12 203 PRO A CA 1
ATOM 1611 C C . PRO A 1 203 ? -7.410 -7.368 31.947 1.00 88.12 203 PRO A C 1
ATOM 1613 O O . PRO A 1 203 ? -6.637 -6.419 31.844 1.00 88.12 203 PRO A O 1
ATOM 1616 N N . LEU A 1 204 ? -7.621 -7.993 33.105 1.00 80.44 204 LEU A N 1
ATOM 1617 C CA . LEU A 1 204 ? -6.998 -7.610 34.377 1.00 80.44 204 LEU A CA 1
ATOM 1618 C C . LEU A 1 204 ? -5.841 -8.528 34.780 1.00 80.44 204 LEU A C 1
ATOM 1620 O O . LEU A 1 204 ? -4.979 -8.124 35.553 1.00 80.44 204 LEU A O 1
ATOM 1624 N N . ASN A 1 205 ? -5.824 -9.768 34.287 1.00 80.56 205 ASN A N 1
ATOM 1625 C CA . ASN A 1 205 ? -4.877 -10.803 34.713 1.00 80.56 205 ASN A CA 1
ATOM 1626 C C . ASN A 1 205 ? -4.127 -11.481 33.554 1.00 80.56 205 ASN A C 1
ATOM 1628 O O . ASN A 1 205 ? -3.474 -12.500 33.767 1.00 80.56 205 ASN A O 1
ATOM 1632 N N . ASN A 1 206 ? -4.208 -10.935 32.339 1.00 78.50 206 ASN A N 1
ATOM 1633 C CA . ASN A 1 206 ? -3.503 -11.461 31.175 1.00 78.50 206 ASN A CA 1
ATOM 1634 C C . ASN A 1 206 ? -3.050 -10.317 30.260 1.00 78.50 206 ASN A C 1
ATOM 1636 O O . ASN A 1 206 ? -3.847 -9.761 29.512 1.00 78.50 206 ASN A O 1
ATOM 1640 N N . ALA A 1 207 ? -1.759 -9.983 30.319 1.00 74.44 207 ALA A N 1
ATOM 1641 C CA . ALA A 1 207 ? -1.174 -8.880 29.553 1.00 74.44 207 ALA A CA 1
ATOM 1642 C C . ALA A 1 207 ? -1.114 -9.133 28.034 1.00 74.44 207 ALA A C 1
ATOM 1644 O O . ALA A 1 207 ? -0.945 -8.187 27.272 1.00 74.44 207 ALA A O 1
ATOM 1645 N N . ASN A 1 208 ? -1.245 -10.391 27.595 1.00 78.81 208 ASN A N 1
ATOM 1646 C CA . ASN A 1 208 ? -1.249 -10.755 26.175 1.00 78.81 208 ASN A CA 1
ATOM 1647 C C . ASN A 1 208 ? -2.660 -10.752 25.573 1.00 78.81 208 ASN A C 1
ATOM 1649 O O . ASN A 1 208 ? -2.816 -10.864 24.359 1.00 78.81 208 ASN A O 1
ATOM 1653 N N . GLU A 1 209 ? -3.692 -10.674 26.412 1.00 81.69 209 GLU A N 1
ATOM 1654 C CA . GLU A 1 209 ? -5.066 -10.554 25.955 1.00 81.69 209 GLU A CA 1
ATOM 1655 C C . GLU A 1 209 ? -5.346 -9.088 25.604 1.00 81.69 209 GLU A C 1
ATOM 1657 O O . GLU A 1 209 ? -4.935 -8.168 26.310 1.00 81.69 209 GLU A O 1
ATOM 1662 N N . MET A 1 210 ? -6.045 -8.869 24.494 1.00 86.31 210 MET A N 1
ATOM 1663 C CA . MET A 1 210 ? -6.409 -7.526 24.050 1.00 86.31 210 MET A CA 1
ATOM 1664 C C . MET A 1 210 ? -7.783 -7.139 24.607 1.00 86.31 210 MET A C 1
ATOM 1666 O O . MET A 1 210 ? -8.626 -8.018 24.823 1.00 86.31 210 MET A O 1
ATOM 1670 N N . PRO A 1 211 ? -8.061 -5.838 24.810 1.00 88.94 211 PRO A N 1
ATOM 1671 C CA . PRO A 1 211 ? -9.408 -5.389 25.121 1.00 88.94 211 PRO A CA 1
ATOM 1672 C C . PRO A 1 211 ? -10.394 -5.849 24.043 1.00 88.94 211 PRO A C 1
ATOM 1674 O O . PRO A 1 211 ? -10.046 -5.959 22.866 1.00 88.94 211 PRO A O 1
ATOM 1677 N N . ARG A 1 212 ? -11.636 -6.127 24.432 1.00 91.19 212 ARG A N 1
ATOM 1678 C CA . ARG A 1 212 ? -12.690 -6.581 23.515 1.00 91.19 212 ARG A CA 1
ATOM 1679 C C . ARG A 1 212 ? -13.916 -5.699 23.628 1.00 91.19 212 ARG A C 1
ATOM 1681 O O . ARG A 1 212 ? -14.139 -5.077 24.658 1.00 91.19 212 ARG A O 1
ATOM 1688 N N . TYR A 1 213 ? -14.731 -5.663 22.587 1.00 91.06 213 TYR A N 1
ATOM 1689 C CA . TYR A 1 213 ? -15.997 -4.948 22.593 1.00 91.06 213 TYR A CA 1
ATOM 1690 C C . TYR A 1 213 ? -17.098 -5.759 21.918 1.00 91.06 213 TYR A C 1
ATOM 1692 O O . TYR A 1 213 ? -16.832 -6.634 21.094 1.00 91.06 213 TYR A O 1
ATOM 1700 N N . ARG A 1 214 ? -18.347 -5.468 22.261 1.00 89.25 214 ARG A N 1
ATOM 1701 C CA . ARG A 1 214 ? -19.518 -5.934 21.517 1.00 89.25 214 ARG A CA 1
ATOM 1702 C C . ARG A 1 214 ? -20.619 -4.890 21.553 1.00 89.25 214 ARG A C 1
ATOM 1704 O O . ARG A 1 214 ? -20.727 -4.114 22.502 1.00 89.25 214 ARG A O 1
ATOM 1711 N N . THR A 1 215 ? -21.440 -4.907 20.520 1.00 89.06 215 THR A N 1
ATOM 1712 C CA . THR A 1 215 ? -22.602 -4.038 20.356 1.00 89.06 215 THR A CA 1
ATOM 1713 C C . THR A 1 215 ? -23.885 -4.842 20.494 1.00 89.06 215 THR A C 1
ATOM 1715 O O . THR A 1 215 ? -23.873 -6.066 20.362 1.00 89.06 215 THR A O 1
ATOM 1718 N N . SER A 1 216 ? -24.994 -4.167 20.770 1.00 86.06 216 SER A N 1
ATOM 1719 C CA . SER A 1 216 ? -26.325 -4.751 20.649 1.00 86.06 216 SER A CA 1
ATOM 1720 C C . SER A 1 216 ? -27.160 -4.028 19.605 1.00 86.06 216 SER A C 1
ATOM 1722 O O . SER A 1 216 ? -27.057 -2.811 19.434 1.00 86.06 216 SER A O 1
ATOM 1724 N N . VAL A 1 217 ? -28.036 -4.788 18.952 1.00 77.25 217 VAL A N 1
ATOM 1725 C CA . VAL A 1 217 ? -29.132 -4.274 18.127 1.00 77.25 217 VAL A CA 1
ATOM 1726 C C . VAL A 1 217 ? -30.432 -4.773 18.755 1.00 77.25 217 VAL A C 1
ATOM 1728 O O . VAL A 1 217 ? -30.829 -5.924 18.576 1.00 77.25 217 VAL A O 1
ATOM 1731 N N . GLY A 1 218 ? -31.078 -3.930 19.562 1.00 74.12 218 GLY A N 1
ATOM 1732 C CA . GLY A 1 218 ? -32.277 -4.307 20.314 1.00 74.12 218 GLY A CA 1
ATOM 1733 C C . GLY A 1 218 ? -31.975 -5.250 21.488 1.00 74.12 218 GLY A C 1
ATOM 1734 O O . GLY A 1 218 ? -31.236 -4.905 22.404 1.00 74.12 218 GLY A O 1
ATOM 1735 N N . ILE A 1 219 ? -32.574 -6.444 21.501 1.00 75.06 219 ILE A N 1
ATOM 1736 C CA . ILE A 1 219 ? -32.492 -7.384 22.643 1.00 75.06 219 ILE A CA 1
ATOM 1737 C C . ILE A 1 219 ? -31.348 -8.411 22.544 1.00 75.06 219 ILE A C 1
ATOM 1739 O O . ILE A 1 219 ? -31.251 -9.304 23.384 1.00 75.06 219 ILE A O 1
ATOM 1743 N N . ALA A 1 220 ? -30.515 -8.333 21.503 1.00 82.94 220 ALA A N 1
ATOM 1744 C CA . ALA A 1 220 ? -29.461 -9.308 21.246 1.00 82.94 220 ALA A CA 1
ATOM 1745 C C . ALA A 1 220 ? -28.074 -8.658 21.265 1.00 82.94 220 ALA A C 1
ATOM 1747 O O . ALA A 1 220 ? -27.857 -7.609 20.657 1.00 82.94 220 ALA A O 1
ATOM 1748 N N . TRP A 1 221 ? -27.135 -9.320 21.943 1.00 87.75 221 TRP A N 1
ATOM 1749 C CA . TRP A 1 221 ? -25.713 -8.993 21.910 1.00 87.75 221 TRP A CA 1
ATOM 1750 C C . TRP A 1 221 ? -25.030 -9.647 20.711 1.00 87.75 221 TRP A C 1
ATOM 1752 O O . TRP A 1 221 ? -25.189 -10.847 20.478 1.00 87.75 221 TRP A O 1
ATOM 1762 N N . ASP A 1 222 ? -24.198 -8.879 20.015 1.00 89.19 222 ASP A N 1
ATOM 1763 C CA . ASP A 1 222 ? -23.248 -9.416 19.050 1.00 89.19 222 ASP A CA 1
ATOM 1764 C C . ASP A 1 222 ? -22.138 -10.221 19.746 1.00 89.19 222 ASP A C 1
ATOM 1766 O O . ASP A 1 222 ? -21.925 -10.158 20.964 1.00 89.19 222 ASP A O 1
ATOM 1770 N N . LYS A 1 223 ? -21.377 -10.973 18.945 1.00 90.50 223 LYS A N 1
ATOM 1771 C CA . LYS A 1 223 ? -20.149 -11.631 19.408 1.00 90.50 223 LYS A CA 1
ATOM 1772 C C . LYS A 1 223 ? -19.093 -10.595 19.813 1.00 90.50 223 LYS A C 1
ATOM 1774 O O . LYS A 1 223 ? -19.008 -9.520 19.221 1.00 90.50 223 LYS A O 1
ATOM 1779 N N . TRP A 1 224 ? -18.247 -10.961 20.775 1.00 91.88 224 TRP A N 1
ATOM 1780 C CA . TRP A 1 224 ? -17.090 -10.159 21.177 1.00 91.88 224 TRP A CA 1
ATOM 1781 C C . TRP A 1 224 ? -16.064 -10.026 20.049 1.00 91.88 224 TRP A C 1
ATOM 1783 O O . TRP A 1 224 ? -15.660 -11.019 19.444 1.00 91.88 224 TRP A O 1
ATOM 1793 N N . LYS A 1 225 ? -15.609 -8.797 19.818 1.00 87.50 225 LYS A N 1
ATOM 1794 C CA . LYS A 1 225 ? -14.583 -8.400 18.846 1.00 87.50 225 LYS A CA 1
ATOM 1795 C C . LYS A 1 225 ? -13.380 -7.822 19.581 1.00 87.50 225 LYS A C 1
ATOM 1797 O O . LYS A 1 225 ? -13.536 -7.325 20.691 1.00 87.50 225 LYS A O 1
ATOM 1802 N N . VAL A 1 226 ? -12.188 -7.889 18.999 1.00 86.38 226 VAL A N 1
ATOM 1803 C CA . VAL A 1 226 ? -10.968 -7.331 19.607 1.00 86.38 226 VAL A CA 1
ATOM 1804 C C . VAL A 1 226 ? -10.874 -5.837 19.287 1.00 86.38 226 VAL A C 1
ATOM 1806 O O . VAL A 1 226 ? -11.111 -5.424 18.158 1.00 86.38 226 VAL A O 1
ATOM 1809 N N . VAL A 1 227 ? -10.554 -5.010 20.282 1.00 78.00 227 VAL A N 1
ATOM 1810 C CA . VAL A 1 227 ? -10.280 -3.580 20.091 1.00 78.00 227 VAL A CA 1
ATOM 1811 C C . VAL A 1 227 ? -8.910 -3.445 19.434 1.00 78.00 227 VAL A C 1
ATOM 1813 O O . VAL A 1 227 ? -7.926 -3.968 19.949 1.00 78.00 227 VAL A O 1
ATOM 1816 N N . GLY A 1 228 ? -8.835 -2.732 18.310 1.00 64.94 228 GLY A N 1
ATOM 1817 C CA . GLY A 1 228 ? -7.574 -2.564 17.587 1.00 64.94 228 GLY A CA 1
ATOM 1818 C C . GLY A 1 228 ? -7.236 -3.718 16.643 1.00 64.94 228 GLY A C 1
ATOM 1819 O O . GLY A 1 228 ? -6.095 -3.813 16.207 1.00 64.94 228 GLY A O 1
ATOM 1820 N N . ASP A 1 229 ? -8.221 -4.526 16.236 1.00 57.84 229 ASP A N 1
ATOM 1821 C CA . ASP A 1 229 ? -8.092 -5.425 15.074 1.00 57.84 229 ASP A CA 1
ATOM 1822 C C . ASP A 1 229 ? -7.910 -4.676 13.732 1.00 57.84 229 ASP A C 1
ATOM 1824 O O . ASP A 1 229 ? -7.913 -5.296 12.673 1.00 57.84 229 ASP A O 1
ATOM 1828 N N . GLY A 1 230 ? -7.746 -3.345 13.787 1.00 48.94 230 GLY A N 1
ATOM 1829 C CA . GLY A 1 230 ? -7.575 -2.429 12.663 1.00 48.94 230 GLY A CA 1
ATOM 1830 C C . GLY A 1 230 ? -8.862 -2.137 11.901 1.00 48.94 230 GLY A C 1
ATOM 1831 O O . GLY A 1 230 ? -8.819 -1.399 10.920 1.00 48.94 230 GLY A O 1
ATOM 1832 N N . GLY A 1 231 ? -9.982 -2.768 12.277 1.00 45.47 231 GLY A N 1
ATOM 1833 C CA . GLY A 1 231 ? -10.801 -3.356 11.236 1.00 45.47 231 GLY A CA 1
ATOM 1834 C C . GLY A 1 231 ? -9.917 -4.325 10.454 1.00 45.47 231 GLY A C 1
ATOM 1835 O O . GLY A 1 231 ? -8.861 -3.966 9.928 1.00 45.47 231 GLY A O 1
ATOM 1836 N N . ASN A 1 232 ? -10.350 -5.568 10.308 1.00 48.06 232 ASN A N 1
ATOM 1837 C CA . ASN A 1 232 ? -9.901 -6.288 9.134 1.00 48.06 232 ASN A CA 1
ATOM 1838 C C . ASN A 1 232 ? -10.182 -5.325 7.974 1.00 48.06 232 ASN A C 1
ATOM 1840 O O . ASN A 1 232 ? -11.338 -4.937 7.786 1.00 48.06 232 ASN A O 1
ATOM 1844 N N . SER A 1 233 ? -9.134 -4.800 7.337 1.00 47.25 233 SER A N 1
ATOM 1845 C CA . SER A 1 233 ? -9.263 -4.046 6.107 1.00 47.25 233 SER A CA 1
ATOM 1846 C C . SER A 1 233 ? -9.854 -5.063 5.156 1.00 47.25 233 SER A C 1
ATOM 1848 O O . SER A 1 233 ? -9.138 -5.808 4.497 1.00 47.25 233 SER A O 1
ATOM 1850 N N . ASP A 1 234 ? -11.179 -5.155 5.173 1.00 49.22 234 ASP A N 1
ATOM 1851 C CA . ASP A 1 234 ? -12.016 -5.957 4.306 1.00 49.22 234 ASP A CA 1
ATOM 1852 C C . ASP A 1 234 ? -12.020 -5.285 2.935 1.00 4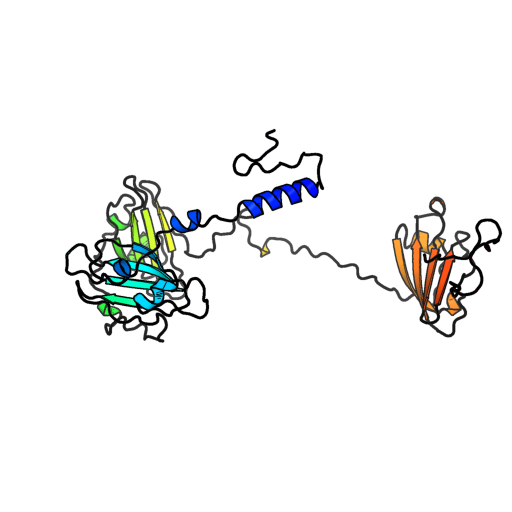9.22 234 ASP A C 1
ATOM 1854 O O . ASP A 1 234 ? -13.037 -4.947 2.346 1.00 49.22 234 ASP A O 1
ATOM 1858 N N . THR A 1 235 ? -10.819 -4.978 2.461 1.00 52.97 235 THR A N 1
ATOM 1859 C CA . THR A 1 235 ? -10.555 -4.473 1.132 1.00 52.97 235 THR A CA 1
ATOM 1860 C C . THR A 1 235 ? -10.395 -5.635 0.158 1.00 52.97 235 THR A C 1
ATOM 1862 O O . THR A 1 235 ? -10.096 -5.370 -1.000 1.00 52.97 235 THR A O 1
ATOM 1865 N N . VAL A 1 236 ? -10.581 -6.896 0.604 1.00 51.62 236 VAL A N 1
ATOM 1866 C CA . VAL A 1 236 ? -10.475 -8.126 -0.206 1.00 51.62 236 VAL A CA 1
ATOM 1867 C C . VAL A 1 236 ? -11.003 -9.385 0.532 1.00 51.62 236 VAL A C 1
ATOM 1869 O O . VAL A 1 236 ? -10.229 -10.227 0.989 1.00 51.62 236 VAL A O 1
ATOM 1872 N N . ASP A 1 237 ? -12.327 -9.534 0.640 1.00 57.91 237 ASP A N 1
ATOM 1873 C CA . ASP A 1 237 ? -13.044 -10.803 0.908 1.00 57.91 237 ASP A CA 1
ATOM 1874 C C . ASP A 1 237 ? -12.476 -11.706 2.035 1.00 57.91 237 ASP A C 1
ATOM 1876 O O . ASP A 1 237 ? -12.485 -12.938 1.940 1.00 57.91 237 ASP A O 1
ATOM 1880 N N . GLY A 1 238 ? -11.953 -11.115 3.114 1.00 60.16 238 GLY A N 1
ATOM 1881 C CA . GLY A 1 238 ? -11.421 -11.857 4.263 1.00 60.16 238 GLY A CA 1
ATOM 1882 C C . GLY A 1 238 ? -10.111 -12.631 4.041 1.00 60.16 238 GLY A C 1
ATOM 1883 O O . GLY A 1 238 ? -9.825 -13.545 4.818 1.00 60.16 238 GLY A O 1
ATOM 1884 N N . LYS A 1 239 ? -9.306 -12.294 3.025 1.00 60.56 239 LYS A N 1
ATOM 1885 C CA . LYS A 1 239 ? -7.992 -12.922 2.786 1.00 60.56 239 LYS A CA 1
ATOM 1886 C C . LYS A 1 239 ? -6.831 -12.125 3.377 1.00 60.56 239 LYS A C 1
ATOM 1888 O O . LYS A 1 239 ? -6.805 -10.898 3.319 1.00 60.56 239 LYS A O 1
ATOM 1893 N N . HIS A 1 240 ? -5.850 -12.829 3.941 1.00 64.88 240 HIS A N 1
ATOM 1894 C CA . HIS A 1 240 ? -4.661 -12.207 4.526 1.00 64.88 240 HIS A CA 1
ATOM 1895 C C . HIS A 1 240 ? -3.730 -11.695 3.414 1.00 64.88 240 HIS A C 1
ATOM 1897 O O . HIS A 1 240 ? -3.715 -12.243 2.315 1.00 64.88 240 HIS A O 1
ATOM 1903 N N . ALA A 1 241 ? -2.894 -10.682 3.681 1.00 64.06 241 ALA A N 1
ATOM 1904 C CA . ALA A 1 241 ? -1.963 -10.135 2.680 1.00 64.06 241 ALA A CA 1
ATOM 1905 C C . ALA A 1 241 ? -1.021 -11.200 2.069 1.00 64.06 241 ALA A C 1
ATOM 1907 O O . ALA A 1 241 ? -0.551 -11.051 0.946 1.00 64.06 241 ALA A O 1
ATOM 1908 N N . THR A 1 242 ? -0.780 -12.297 2.791 1.00 66.50 242 THR A N 1
ATOM 1909 C CA . THR A 1 242 ? 0.013 -13.451 2.332 1.00 66.50 242 THR A CA 1
ATOM 1910 C C . THR A 1 242 ? -0.724 -14.374 1.361 1.00 66.50 242 THR A C 1
ATOM 1912 O O . THR A 1 242 ? -0.086 -15.227 0.753 1.00 66.50 242 THR A O 1
ATOM 1915 N N . ASP A 1 243 ? -2.043 -14.231 1.222 1.00 66.88 243 ASP A N 1
ATOM 1916 C CA . ASP A 1 243 ? -2.857 -14.994 0.268 1.00 66.88 243 ASP A CA 1
ATOM 1917 C C . ASP A 1 243 ? -2.816 -14.385 -1.141 1.00 66.88 243 ASP A C 1
ATOM 1919 O O . ASP A 1 243 ? -3.232 -15.028 -2.109 1.00 66.88 243 ASP A O 1
ATOM 1923 N N . PHE A 1 244 ? -2.302 -13.158 -1.280 1.00 69.38 244 PHE A N 1
ATOM 1924 C CA . PHE A 1 244 ? -1.956 -12.607 -2.582 1.00 69.38 244 PHE A CA 1
ATOM 1925 C C . PHE A 1 244 ? -0.664 -13.255 -3.046 1.00 69.38 244 PHE A C 1
ATOM 1927 O O . PHE A 1 244 ? 0.378 -13.144 -2.397 1.00 69.38 244 PHE A O 1
ATOM 1934 N N . ALA A 1 245 ? -0.730 -13.929 -4.195 1.00 69.50 245 ALA A N 1
ATOM 1935 C CA . ALA A 1 245 ? 0.466 -14.382 -4.878 1.00 69.50 245 ALA A CA 1
ATOM 1936 C C . ALA A 1 245 ? 1.419 -13.190 -5.021 1.00 69.50 245 ALA A C 1
ATOM 1938 O O . ALA A 1 245 ? 1.035 -12.135 -5.528 1.00 69.50 245 ALA A O 1
ATOM 1939 N N . MET A 1 246 ? 2.655 -13.358 -4.558 1.00 64.88 246 MET A N 1
ATOM 1940 C CA . MET A 1 246 ? 3.715 -12.390 -4.788 1.00 64.88 246 MET A CA 1
ATOM 1941 C C . MET A 1 246 ? 3.873 -12.240 -6.301 1.00 64.88 246 MET A C 1
ATOM 1943 O O . MET A 1 246 ? 4.400 -13.130 -6.970 1.00 64.88 246 MET A O 1
ATOM 1947 N N . VAL A 1 247 ? 3.363 -11.139 -6.854 1.00 61.03 247 VAL A N 1
ATOM 1948 C CA . VAL A 1 247 ? 3.528 -10.829 -8.272 1.00 61.03 247 VAL A CA 1
ATOM 1949 C C . VAL A 1 247 ? 4.972 -10.386 -8.460 1.00 61.03 247 VAL A C 1
ATOM 1951 O O . VAL A 1 247 ? 5.314 -9.209 -8.365 1.00 61.03 247 VAL A O 1
ATOM 1954 N N . GLY A 1 248 ? 5.846 -11.365 -8.680 1.00 62.28 248 GLY A N 1
ATOM 1955 C CA . GLY A 1 248 ? 7.175 -11.112 -9.199 1.00 62.28 248 GLY A CA 1
ATOM 1956 C C . GLY A 1 248 ? 7.036 -10.572 -10.615 1.00 62.28 248 GLY A C 1
ATOM 1957 O O . GLY A 1 248 ? 6.500 -11.250 -11.487 1.00 62.28 248 GLY A O 1
ATOM 1958 N N . HIS A 1 249 ? 7.518 -9.358 -10.847 1.00 57.72 249 HIS A N 1
ATOM 1959 C CA . HIS A 1 249 ? 7.848 -8.914 -12.192 1.00 57.72 249 HIS A CA 1
ATOM 1960 C C . HIS A 1 249 ? 9.366 -8.909 -12.328 1.00 57.72 249 HIS A C 1
ATOM 1962 O O . HIS A 1 249 ? 10.101 -8.598 -11.390 1.00 57.72 249 HIS A O 1
ATOM 1968 N N . THR A 1 250 ? 9.846 -9.305 -13.497 1.00 57.72 250 THR A N 1
ATOM 1969 C CA . THR A 1 250 ? 11.264 -9.265 -13.824 1.00 57.72 250 THR A CA 1
ATOM 1970 C C . THR A 1 250 ? 11.574 -7.922 -14.467 1.00 57.72 250 THR A C 1
ATOM 1972 O O . THR A 1 250 ? 11.039 -7.569 -15.516 1.00 57.72 250 THR A O 1
ATOM 1975 N N . HIS A 1 251 ? 12.470 -7.156 -13.850 1.00 61.25 251 HIS A N 1
ATOM 1976 C CA . HIS A 1 251 ? 13.105 -6.048 -14.549 1.00 61.25 251 HIS A CA 1
ATOM 1977 C C . HIS A 1 251 ? 14.057 -6.640 -15.584 1.00 61.25 251 HIS A C 1
ATOM 1979 O O . HIS A 1 251 ? 15.042 -7.289 -15.231 1.00 61.25 251 HIS A O 1
ATOM 1985 N N . SER A 1 252 ? 13.756 -6.434 -16.863 1.00 61.62 252 SER A N 1
ATOM 1986 C CA . SER A 1 252 ? 14.700 -6.733 -17.934 1.00 61.62 252 SER A CA 1
ATOM 1987 C C . SER A 1 252 ? 15.753 -5.632 -17.935 1.00 61.62 252 SER A C 1
ATOM 1989 O O . SER A 1 252 ? 15.624 -4.629 -18.630 1.00 61.62 252 SER A O 1
ATOM 1991 N N . TYR A 1 253 ? 16.780 -5.784 -17.100 1.00 62.88 253 TYR A N 1
ATOM 1992 C CA . TYR A 1 253 ? 18.034 -5.067 -17.310 1.00 62.88 253 TYR A CA 1
ATOM 1993 C C . TYR A 1 253 ? 18.478 -5.309 -18.758 1.00 62.88 253 TYR A C 1
ATOM 1995 O O . TYR A 1 253 ? 18.323 -6.423 -19.265 1.00 62.88 253 TYR A O 1
ATOM 2003 N N . LEU A 1 254 ? 19.011 -4.280 -19.429 1.00 60.81 254 LEU A N 1
ATOM 2004 C CA . LEU A 1 254 ? 19.636 -4.433 -20.745 1.00 60.81 254 LEU A CA 1
ATOM 2005 C C . LEU A 1 254 ? 20.774 -5.453 -20.609 1.00 60.81 254 LEU A C 1
ATOM 2007 O O . LEU A 1 254 ? 21.872 -5.138 -20.149 1.00 60.81 254 LEU A O 1
ATOM 2011 N N . LYS A 1 255 ? 20.477 -6.714 -20.924 1.00 76.06 255 LYS A N 1
ATOM 2012 C CA . LYS A 1 255 ? 21.412 -7.822 -20.780 1.00 76.06 255 LYS A CA 1
ATOM 2013 C C . LYS A 1 255 ? 22.377 -7.762 -21.952 1.00 76.06 255 LYS A C 1
ATOM 2015 O O . LYS A 1 255 ? 22.024 -8.145 -23.062 1.00 76.06 255 LYS A O 1
ATOM 2020 N N . GLN A 1 256 ? 23.600 -7.322 -21.683 1.00 85.94 256 GLN A N 1
ATOM 2021 C CA . GLN A 1 256 ? 24.688 -7.464 -22.637 1.00 85.94 256 GLN A CA 1
ATOM 2022 C C . GLN A 1 256 ? 25.148 -8.925 -22.667 1.00 85.94 256 GLN A C 1
ATOM 2024 O O . GLN A 1 256 ? 25.543 -9.478 -21.638 1.00 85.94 256 GLN A O 1
ATOM 2029 N N . VAL A 1 257 ? 25.095 -9.557 -23.837 1.00 92.88 257 VAL A N 1
ATOM 2030 C CA . VAL A 1 257 ? 25.575 -10.932 -24.038 1.00 92.88 257 VAL A CA 1
ATOM 2031 C C . VAL A 1 257 ? 27.010 -10.905 -24.562 1.00 92.88 257 VAL A C 1
ATOM 2033 O O . VAL A 1 257 ? 27.377 -10.055 -25.367 1.00 92.88 257 VAL A O 1
ATOM 2036 N N . ASP A 1 258 ? 27.851 -11.823 -24.097 1.00 95.19 258 ASP A N 1
ATOM 2037 C CA . ASP A 1 258 ? 29.221 -11.954 -24.587 1.00 95.19 258 ASP A CA 1
ATOM 2038 C C . ASP A 1 258 ? 29.282 -12.905 -25.785 1.00 95.19 258 ASP A C 1
ATOM 2040 O O . ASP A 1 258 ? 29.224 -14.123 -25.630 1.00 95.19 258 ASP A O 1
ATOM 2044 N N . THR A 1 259 ? 29.404 -12.337 -26.981 1.00 96.69 259 THR A N 1
ATOM 2045 C CA . THR A 1 259 ? 29.568 -13.065 -28.248 1.00 96.69 259 THR A CA 1
ATOM 2046 C C . THR A 1 259 ? 30.803 -12.544 -28.979 1.00 96.69 259 THR A C 1
ATOM 2048 O O . THR A 1 259 ? 30.823 -12.369 -30.203 1.00 96.69 259 THR A O 1
ATOM 2051 N N . ARG A 1 260 ? 31.867 -12.260 -28.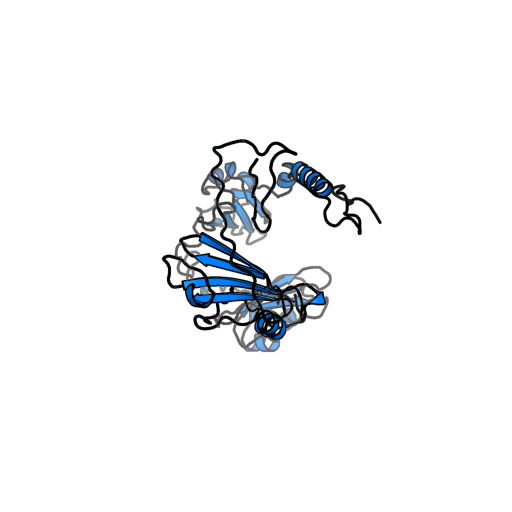207 1.00 96.94 260 ARG A N 1
ATOM 2052 C CA . ARG A 1 260 ? 33.044 -11.498 -28.655 1.00 96.94 260 ARG A CA 1
ATOM 2053 C C . ARG A 1 260 ? 33.764 -12.057 -29.878 1.00 96.94 260 ARG A C 1
ATOM 2055 O O . ARG A 1 260 ? 34.484 -11.315 -30.547 1.00 96.94 260 ARG A O 1
ATOM 2062 N N . ASN A 1 261 ? 33.581 -13.345 -30.154 1.00 96.69 261 ASN A N 1
ATOM 2063 C CA . ASN A 1 261 ? 34.231 -14.077 -31.234 1.00 96.69 261 ASN A CA 1
ATOM 2064 C C . ASN A 1 261 ? 33.322 -14.295 -32.452 1.00 96.69 261 ASN A C 1
ATOM 2066 O O . ASN A 1 261 ? 33.767 -14.901 -33.424 1.00 96.69 261 ASN A O 1
ATOM 2070 N N . ASP A 1 262 ? 32.094 -13.778 -32.445 1.00 96.88 262 ASP A N 1
ATOM 2071 C CA . ASP A 1 262 ? 31.105 -14.056 -33.485 1.00 96.88 262 ASP A CA 1
ATOM 2072 C C . ASP A 1 262 ? 30.804 -12.814 -34.326 1.00 96.88 262 ASP A C 1
ATOM 2074 O O . ASP A 1 262 ? 30.602 -11.719 -33.799 1.00 96.88 262 ASP A O 1
ATOM 2078 N N . ASN A 1 263 ? 30.696 -12.998 -35.642 1.00 96.56 263 ASN A N 1
ATOM 2079 C CA . ASN A 1 263 ? 30.172 -11.999 -36.578 1.00 96.56 263 ASN A CA 1
ATOM 2080 C C . ASN A 1 263 ? 29.018 -12.628 -37.371 1.00 96.56 263 ASN A C 1
ATOM 2082 O O . ASN A 1 263 ? 29.155 -12.921 -38.558 1.00 96.56 263 ASN A O 1
ATOM 2086 N N . SER A 1 264 ? 27.923 -12.927 -36.667 1.00 97.75 264 SER A N 1
ATOM 2087 C CA . SER A 1 264 ? 26.744 -13.598 -37.220 1.00 97.75 264 SER A CA 1
ATOM 2088 C C . SER A 1 264 ? 26.116 -12.799 -38.365 1.00 97.75 264 SER A C 1
ATOM 2090 O O . SER A 1 264 ? 26.173 -11.568 -38.375 1.00 97.75 264 SER A O 1
ATOM 2092 N N . SER A 1 265 ? 25.517 -13.490 -39.336 1.00 97.38 265 SER A N 1
ATOM 2093 C CA . SER A 1 265 ? 24.880 -12.857 -40.496 1.00 97.38 265 SER A CA 1
ATOM 2094 C C . SER A 1 265 ? 23.557 -12.163 -40.138 1.00 97.38 265 SER A C 1
ATOM 2096 O O . SER A 1 265 ? 22.950 -12.492 -39.114 1.00 97.38 265 SER A O 1
ATOM 2098 N N . PRO A 1 266 ? 23.052 -11.246 -40.986 1.00 97.75 266 PRO A N 1
ATOM 2099 C CA . PRO A 1 266 ? 21.723 -10.657 -40.812 1.00 97.75 266 PRO A CA 1
ATOM 2100 C C . PRO A 1 266 ? 20.600 -11.694 -40.622 1.00 97.75 266 PRO A C 1
ATOM 2102 O O . PRO A 1 266 ? 19.771 -11.540 -39.726 1.00 97.75 266 PRO A O 1
ATOM 2105 N N . GLN A 1 267 ? 20.605 -12.794 -41.385 1.00 97.31 267 GLN A N 1
ATOM 2106 C CA . GLN A 1 267 ? 19.630 -13.885 -41.257 1.00 97.31 267 GLN A CA 1
ATOM 2107 C C . GLN A 1 267 ? 19.669 -14.548 -39.881 1.00 97.31 267 GLN A C 1
ATOM 2109 O O . GLN A 1 267 ? 18.622 -14.886 -39.326 1.00 97.31 267 GLN A O 1
ATOM 2114 N N . TRP A 1 268 ? 20.861 -14.732 -39.311 1.00 97.62 268 TRP A N 1
ATOM 2115 C CA . TRP A 1 268 ? 20.996 -15.321 -37.984 1.00 97.62 268 TRP A CA 1
ATOM 2116 C C . TRP A 1 268 ? 20.306 -14.452 -36.927 1.00 97.62 268 TRP A C 1
ATOM 2118 O O . TRP A 1 268 ? 19.586 -14.984 -36.084 1.00 97.62 268 TRP A O 1
ATOM 2128 N N . TYR A 1 269 ? 20.443 -13.125 -37.010 1.00 97.38 269 TYR A N 1
ATOM 2129 C CA . TYR A 1 269 ? 19.751 -12.208 -36.102 1.00 97.38 269 TYR A CA 1
ATOM 2130 C C . TYR A 1 269 ? 18.236 -12.197 -36.321 1.00 97.38 269 TYR A C 1
ATOM 2132 O O . TYR A 1 269 ? 17.499 -12.288 -35.346 1.00 97.38 269 TYR A O 1
ATOM 2140 N N . MET A 1 270 ? 17.765 -12.181 -37.573 1.00 96.44 270 MET A N 1
ATOM 2141 C CA . MET A 1 270 ? 16.328 -12.294 -37.875 1.00 96.44 270 MET A CA 1
ATOM 2142 C C . MET A 1 270 ? 15.719 -13.605 -37.356 1.00 96.44 270 MET A C 1
ATOM 2144 O O . MET A 1 270 ? 14.574 -13.623 -36.921 1.00 96.44 270 MET A O 1
ATOM 2148 N N . THR A 1 271 ? 16.503 -14.686 -37.322 1.00 96.94 271 THR A N 1
ATOM 2149 C CA . THR A 1 271 ? 16.057 -16.001 -36.833 1.00 96.94 271 THR A CA 1
ATOM 2150 C C . THR A 1 271 ? 16.058 -16.102 -35.303 1.00 96.94 271 THR A C 1
ATOM 2152 O O . THR A 1 271 ? 15.145 -16.684 -34.729 1.00 96.94 271 THR A O 1
ATOM 2155 N N . ASN A 1 272 ? 17.084 -15.569 -34.630 1.00 95.19 272 ASN A N 1
ATOM 2156 C CA . ASN A 1 272 ? 17.277 -15.760 -33.183 1.00 95.19 272 ASN A CA 1
ATOM 2157 C C . ASN A 1 272 ? 16.730 -14.605 -32.330 1.00 95.19 272 ASN A C 1
ATOM 2159 O O . ASN A 1 272 ? 16.467 -14.795 -31.145 1.00 95.19 272 ASN A O 1
ATOM 2163 N N . TYR A 1 273 ? 16.565 -13.420 -32.921 1.00 94.19 273 TYR A N 1
ATOM 2164 C CA . TYR A 1 273 ? 16.169 -12.184 -32.241 1.00 94.19 273 TYR A CA 1
ATOM 2165 C C . TYR A 1 273 ? 15.136 -11.396 -33.051 1.00 94.19 273 TYR A C 1
ATOM 2167 O O . TYR A 1 273 ? 15.174 -10.169 -33.094 1.00 94.19 273 TYR A O 1
ATOM 2175 N N . SER A 1 274 ? 14.208 -12.090 -33.710 1.00 93.50 274 SER A N 1
ATOM 2176 C CA . SER A 1 274 ? 13.123 -11.450 -34.455 1.00 93.50 274 SER A CA 1
ATOM 2177 C C . SER A 1 274 ? 12.366 -10.420 -33.612 1.00 93.50 274 SER A C 1
ATOM 2179 O O . SER A 1 274 ? 12.025 -10.697 -32.457 1.00 93.50 274 SER A O 1
ATOM 2181 N N . ASN A 1 275 ? 12.038 -9.271 -34.209 1.00 91.88 275 ASN A N 1
ATOM 2182 C CA . ASN A 1 275 ? 11.236 -8.205 -33.590 1.00 91.88 275 ASN A CA 1
ATOM 2183 C C . ASN A 1 275 ? 11.814 -7.691 -32.264 1.00 91.88 275 ASN A C 1
ATOM 2185 O O . ASN A 1 275 ? 11.067 -7.315 -31.361 1.00 91.88 275 ASN A O 1
ATOM 2189 N N . SER A 1 276 ? 13.136 -7.753 -32.115 1.00 91.75 276 SER A N 1
ATOM 2190 C CA . SER A 1 276 ? 13.830 -7.468 -30.865 1.00 91.75 276 SER A CA 1
ATOM 2191 C C . SER A 1 276 ? 15.142 -6.733 -31.120 1.00 91.75 276 SER A C 1
ATOM 2193 O O . SER A 1 276 ? 15.702 -6.765 -32.217 1.00 91.75 276 SER A O 1
ATOM 2195 N N . ASN A 1 277 ? 15.653 -6.105 -30.064 1.00 91.44 277 ASN A N 1
ATOM 2196 C CA . ASN A 1 277 ? 16.998 -5.545 -30.042 1.00 91.44 277 ASN A CA 1
ATOM 2197 C C . ASN A 1 277 ? 17.877 -6.401 -29.130 1.00 91.44 277 ASN A C 1
ATOM 2199 O O . ASN A 1 277 ? 17.420 -6.879 -28.089 1.00 91.44 277 ASN A O 1
ATOM 2203 N N . ILE A 1 278 ? 19.142 -6.571 -29.500 1.00 93.75 278 ILE A N 1
ATOM 2204 C CA . ILE A 1 278 ? 20.138 -7.243 -28.664 1.00 93.75 278 ILE A CA 1
ATOM 2205 C C . ILE A 1 278 ? 21.388 -6.381 -28.519 1.00 93.75 278 ILE A C 1
ATOM 2207 O O . ILE A 1 278 ? 21.874 -5.817 -29.495 1.00 93.75 278 ILE A O 1
ATOM 2211 N N . VAL A 1 279 ? 21.925 -6.330 -27.298 1.00 94.94 279 VAL A N 1
ATOM 2212 C CA . VAL A 1 279 ? 23.205 -5.695 -26.976 1.00 94.94 279 VAL A CA 1
ATOM 2213 C C . VAL A 1 279 ? 24.254 -6.778 -26.722 1.00 94.94 279 VAL A C 1
ATOM 2215 O O . VAL A 1 279 ? 24.045 -7.689 -25.918 1.00 94.94 279 VAL A O 1
ATOM 2218 N N . GLU A 1 280 ? 25.400 -6.681 -27.388 1.00 96.62 280 GLU A N 1
ATOM 2219 C CA . GLU A 1 280 ? 26.465 -7.684 -27.349 1.00 96.62 280 GLU A CA 1
ATOM 2220 C C . GLU A 1 280 ? 27.846 -7.061 -27.114 1.00 96.62 280 GLU A C 1
ATOM 2222 O O . GLU A 1 280 ? 28.136 -5.959 -27.575 1.00 96.62 280 GLU A O 1
ATOM 2227 N N . LEU A 1 281 ? 28.740 -7.793 -26.445 1.00 96.12 281 LEU A N 1
ATOM 2228 C CA . LEU A 1 281 ? 30.176 -7.511 -26.466 1.00 96.12 281 LEU A CA 1
ATOM 2229 C C . LEU A 1 281 ? 30.797 -8.174 -27.700 1.00 96.12 281 LEU A C 1
ATOM 2231 O O . LEU A 1 281 ? 30.732 -9.396 -27.835 1.00 96.12 281 LEU A O 1
ATOM 2235 N N . LYS A 1 282 ? 31.446 -7.394 -28.568 1.00 97.31 282 LYS A N 1
ATOM 2236 C CA . LYS A 1 282 ? 32.147 -7.877 -29.769 1.00 97.31 282 LYS A CA 1
ATOM 2237 C C . LYS A 1 282 ? 33.621 -7.475 -29.748 1.00 97.31 282 LYS A C 1
ATOM 2239 O O . LYS A 1 282 ? 33.967 -6.390 -29.289 1.00 97.31 282 LYS A O 1
ATOM 2244 N N . THR A 1 283 ? 34.506 -8.310 -30.290 1.00 97.50 283 THR A N 1
ATOM 2245 C CA . THR A 1 283 ? 35.875 -7.874 -30.623 1.00 97.50 283 THR A CA 1
ATOM 2246 C C . THR A 1 283 ? 35.809 -6.990 -31.868 1.00 97.50 283 THR A C 1
ATOM 2248 O O . THR A 1 283 ? 35.315 -7.447 -32.899 1.00 97.50 283 THR A O 1
ATOM 2251 N N . CYS A 1 284 ? 36.303 -5.749 -31.811 1.00 95.19 284 CYS A N 1
ATOM 2252 C CA . CYS A 1 284 ? 36.126 -4.774 -32.900 1.00 95.19 284 CYS A CA 1
ATOM 2253 C C . CYS A 1 284 ? 36.692 -5.293 -34.237 1.00 95.19 284 CYS A C 1
ATOM 2255 O O . CYS A 1 284 ? 36.011 -5.260 -35.264 1.00 95.19 284 CYS A O 1
ATOM 2257 N N . SER A 1 285 ? 37.881 -5.906 -34.217 1.00 94.81 285 SER A N 1
ATOM 2258 C CA . SER A 1 285 ? 38.492 -6.500 -35.415 1.00 94.81 285 SER A CA 1
ATOM 2259 C C . SER A 1 285 ? 37.694 -7.679 -35.984 1.00 94.81 285 SER A C 1
ATOM 2261 O O . SER A 1 285 ? 37.690 -7.885 -37.197 1.00 94.81 285 SER A O 1
ATOM 2263 N N . LYS A 1 286 ? 36.963 -8.429 -35.145 1.00 96.50 286 LYS A N 1
ATOM 2264 C CA . LYS A 1 286 ? 36.155 -9.580 -35.581 1.00 96.50 286 LYS A CA 1
ATOM 2265 C C . LYS A 1 286 ? 34.941 -9.162 -36.405 1.00 96.50 286 LYS A C 1
ATOM 2267 O O . LYS A 1 286 ? 34.538 -9.889 -37.311 1.00 96.50 286 LYS A O 1
ATOM 2272 N N . ILE A 1 287 ? 34.385 -7.991 -36.107 1.00 95.69 287 ILE A N 1
ATOM 2273 C CA . ILE A 1 287 ? 33.267 -7.402 -36.849 1.00 95.69 287 ILE A CA 1
ATOM 2274 C C . ILE A 1 287 ? 33.727 -6.455 -37.962 1.00 95.69 287 ILE A C 1
ATOM 2276 O O . ILE A 1 287 ? 32.877 -5.928 -38.673 1.00 95.69 287 ILE A O 1
ATOM 2280 N N . GLY A 1 288 ? 35.038 -6.273 -38.162 1.00 93.19 288 GLY A N 1
ATOM 2281 C CA . GLY A 1 288 ? 35.598 -5.446 -39.235 1.00 93.19 288 GLY A CA 1
ATOM 2282 C C . GLY A 1 288 ? 35.710 -3.955 -38.906 1.00 93.19 288 GLY A C 1
ATOM 2283 O O . GLY A 1 288 ? 35.782 -3.146 -39.826 1.00 93.19 288 GLY A O 1
ATOM 2284 N N . ILE A 1 289 ? 35.716 -3.584 -37.622 1.00 92.19 289 ILE A N 1
ATOM 2285 C CA . ILE A 1 289 ? 36.029 -2.224 -37.164 1.00 92.19 289 ILE A CA 1
ATOM 2286 C C . ILE A 1 289 ? 37.527 -2.141 -36.865 1.00 92.19 289 ILE A C 1
ATOM 2288 O O . ILE A 1 289 ? 38.066 -2.937 -36.092 1.00 92.19 289 ILE A O 1
ATOM 2292 N N . THR A 1 290 ? 38.199 -1.163 -37.470 1.00 87.75 290 THR A N 1
ATOM 2293 C CA . THR A 1 290 ? 39.568 -0.781 -37.114 1.00 87.75 290 THR A CA 1
ATOM 2294 C C . THR A 1 290 ? 39.502 0.375 -36.121 1.00 87.75 290 THR A C 1
ATOM 2296 O O . THR A 1 290 ? 39.143 1.486 -36.493 1.00 87.75 290 THR A O 1
ATOM 2299 N N . SER A 1 291 ? 39.826 0.086 -34.864 1.00 79.81 291 SER A N 1
ATOM 2300 C CA . SER A 1 291 ? 39.875 1.029 -33.741 1.00 79.81 291 SER A CA 1
ATOM 2301 C C . SER A 1 291 ? 41.110 0.744 -32.885 1.00 79.81 291 SER A C 1
ATOM 2303 O O . SER A 1 291 ? 41.633 -0.373 -32.912 1.00 79.81 291 SER A O 1
ATOM 2305 N N . GLY A 1 292 ? 41.549 1.705 -32.072 1.00 81.44 292 GLY A N 1
ATOM 2306 C CA . GLY A 1 292 ? 42.583 1.507 -31.049 1.00 81.44 292 GLY A CA 1
ATOM 2307 C C . GLY A 1 292 ? 42.144 0.596 -29.892 1.00 81.44 292 GLY A C 1
ATOM 2308 O O . GLY A 1 292 ? 42.980 0.123 -29.123 1.00 81.44 292 GLY A O 1
ATOM 2309 N N . TYR A 1 293 ? 40.842 0.316 -29.777 1.00 90.69 293 TYR A N 1
ATOM 2310 C CA . TYR A 1 293 ? 40.256 -0.544 -28.747 1.00 90.69 293 TYR A CA 1
ATOM 2311 C C . TYR A 1 293 ? 40.007 -1.976 -29.236 1.00 90.69 293 TYR A C 1
ATOM 2313 O O . TYR A 1 293 ? 39.616 -2.204 -30.381 1.00 90.69 293 TYR A O 1
ATOM 2321 N N . THR A 1 294 ? 40.188 -2.949 -28.336 1.00 95.44 294 THR A N 1
ATOM 2322 C CA . THR A 1 294 ? 39.966 -4.380 -28.610 1.00 95.44 294 THR A CA 1
ATOM 2323 C C . THR A 1 294 ? 38.484 -4.744 -28.705 1.00 95.44 294 THR A C 1
ATOM 2325 O O . THR A 1 294 ? 38.111 -5.575 -29.533 1.00 95.44 294 THR A O 1
ATOM 2328 N N . TYR A 1 295 ? 37.642 -4.137 -27.866 1.00 96.38 295 TYR A N 1
ATOM 2329 C CA . TYR A 1 295 ? 36.230 -4.491 -27.725 1.00 96.38 295 TYR A CA 1
ATOM 2330 C C . TYR A 1 295 ? 35.307 -3.314 -28.022 1.00 96.38 295 TYR A C 1
ATOM 2332 O O . TYR A 1 295 ? 35.636 -2.160 -27.747 1.00 96.38 295 TYR A O 1
ATOM 2340 N N . CYS A 1 296 ? 34.145 -3.652 -28.563 1.00 94.88 296 CYS A N 1
ATOM 2341 C CA . CYS A 1 296 ? 33.070 -2.751 -28.927 1.00 94.88 296 CYS A CA 1
ATOM 2342 C C . CYS A 1 296 ? 31.773 -3.308 -28.321 1.00 94.88 296 CYS A C 1
ATOM 2344 O O . CYS A 1 296 ? 31.546 -4.523 -28.349 1.00 94.88 296 CYS A O 1
ATOM 2346 N N . GLN A 1 297 ? 30.923 -2.440 -27.780 1.00 96.19 297 GLN A N 1
ATOM 2347 C CA . GLN A 1 297 ? 29.533 -2.799 -27.509 1.00 96.19 297 GLN A CA 1
ATOM 2348 C C . GLN A 1 297 ? 28.763 -2.661 -28.822 1.00 96.19 297 GLN A C 1
ATOM 2350 O O . GLN A 1 297 ? 28.939 -1.671 -29.526 1.00 96.19 297 GLN A O 1
ATOM 2355 N N . VAL A 1 298 ? 27.957 -3.656 -29.183 1.00 96.56 298 VAL A N 1
ATOM 2356 C CA . VAL A 1 298 ? 27.171 -3.648 -30.419 1.00 96.56 298 VAL A CA 1
ATOM 2357 C C . VAL A 1 298 ? 25.706 -3.843 -30.088 1.00 96.56 298 VAL A C 1
ATOM 2359 O O . VAL A 1 298 ? 25.329 -4.876 -29.542 1.00 96.56 298 VAL A O 1
ATOM 2362 N N . GLU A 1 299 ? 24.883 -2.868 -30.448 1.00 96.56 299 GLU A N 1
ATOM 2363 C CA . GLU A 1 299 ? 23.434 -3.007 -30.466 1.00 96.56 299 GLU A CA 1
ATOM 2364 C C . GLU A 1 299 ? 22.990 -3.420 -31.870 1.00 96.56 299 GLU A C 1
ATOM 2366 O O . GLU A 1 299 ? 23.388 -2.810 -32.863 1.00 96.56 299 GLU A O 1
ATOM 2371 N N . THR A 1 300 ? 22.191 -4.481 -31.958 1.00 97.06 300 THR A N 1
ATOM 2372 C CA . THR A 1 300 ? 21.582 -4.950 -33.205 1.00 97.06 300 THR A CA 1
ATOM 2373 C C . THR A 1 300 ? 20.080 -4.799 -33.109 1.00 97.06 300 THR A C 1
ATOM 2375 O O . THR A 1 300 ? 19.457 -5.378 -32.220 1.00 97.06 300 THR A O 1
ATOM 2378 N N . HIS A 1 301 ? 19.509 -4.073 -34.058 1.00 96.25 301 HIS A N 1
ATOM 2379 C CA . HIS A 1 301 ? 18.077 -3.866 -34.172 1.00 96.25 301 HIS A CA 1
ATOM 2380 C C . HIS A 1 301 ? 17.532 -4.716 -35.309 1.00 96.25 301 HIS A C 1
ATOM 2382 O O . HIS A 1 301 ? 17.979 -4.601 -36.455 1.00 96.25 301 HIS A O 1
ATOM 2388 N N . VAL A 1 302 ? 16.572 -5.576 -34.985 1.00 96.62 302 VAL A N 1
ATOM 2389 C CA . VAL A 1 302 ? 15.990 -6.536 -35.921 1.00 96.62 302 VAL A CA 1
ATOM 2390 C C . VAL A 1 302 ? 14.540 -6.128 -36.190 1.00 96.62 302 VAL A C 1
ATOM 2392 O O . VAL A 1 302 ? 13.678 -6.365 -35.342 1.00 96.62 302 VAL A O 1
ATOM 2395 N N . PRO A 1 303 ? 14.250 -5.493 -37.343 1.00 93.19 303 PRO A N 1
ATOM 2396 C CA . PRO A 1 303 ? 12.937 -4.899 -37.590 1.00 93.19 303 PRO A CA 1
ATOM 2397 C C . PRO A 1 303 ? 11.834 -5.947 -37.768 1.00 93.19 303 PRO A C 1
ATOM 2399 O O . PRO A 1 303 ? 10.697 -5.697 -37.375 1.00 93.19 303 PRO A O 1
ATOM 2402 N N . TRP A 1 304 ? 12.158 -7.104 -38.356 1.00 95.69 304 TRP A N 1
ATOM 2403 C CA . TRP A 1 304 ? 11.196 -8.173 -38.606 1.00 95.69 304 TRP A CA 1
ATOM 2404 C C . TRP A 1 304 ? 11.837 -9.569 -38.608 1.00 95.69 304 TRP A C 1
ATOM 2406 O O . TRP A 1 304 ? 13.054 -9.711 -38.487 1.00 95.69 304 TRP A O 1
ATOM 2416 N N . ILE A 1 305 ? 11.007 -10.609 -38.729 1.00 95.44 305 ILE A N 1
ATOM 2417 C CA . ILE A 1 305 ? 11.428 -12.021 -38.823 1.00 95.44 305 ILE A CA 1
ATOM 2418 C C . ILE A 1 305 ? 12.154 -12.355 -40.141 1.00 95.44 305 ILE A C 1
ATOM 2420 O O . ILE A 1 305 ? 12.823 -13.382 -40.228 1.00 95.44 305 ILE A O 1
ATOM 2424 N N . ASP A 1 306 ? 12.011 -11.518 -41.170 1.00 93.94 306 ASP A N 1
ATOM 2425 C CA . ASP A 1 306 ? 12.602 -11.708 -42.494 1.00 93.94 306 ASP A CA 1
ATOM 2426 C C . ASP A 1 306 ? 12.850 -10.366 -43.209 1.00 93.94 306 ASP A C 1
ATOM 2428 O O . ASP A 1 306 ? 12.527 -9.287 -42.704 1.00 93.94 306 ASP A O 1
ATOM 2432 N N . SER A 1 307 ? 13.417 -10.437 -44.416 1.00 92.81 307 SER A N 1
ATOM 2433 C CA . SER A 1 307 ? 13.817 -9.266 -45.200 1.00 92.81 307 SER A CA 1
ATOM 2434 C C . SER A 1 307 ? 12.656 -8.406 -45.714 1.00 92.81 307 SER A C 1
ATOM 2436 O O . SER A 1 307 ? 12.910 -7.300 -46.195 1.00 92.81 307 SER A O 1
ATOM 2438 N N . SER A 1 308 ? 11.395 -8.847 -45.599 1.00 94.56 308 SER A N 1
ATOM 2439 C CA . SER A 1 308 ? 10.236 -8.042 -46.015 1.00 94.56 308 SER A CA 1
ATOM 2440 C C . SER A 1 308 ? 10.029 -6.808 -45.132 1.00 94.56 308 SER A C 1
ATOM 2442 O O . SER A 1 308 ? 9.551 -5.784 -45.618 1.00 94.56 308 SER A O 1
ATOM 2444 N N . GLY A 1 309 ? 10.454 -6.872 -43.864 1.00 91.44 309 GLY A N 1
ATOM 2445 C CA . GLY A 1 309 ? 10.487 -5.731 -42.945 1.00 91.44 309 GLY A CA 1
ATOM 2446 C C . GLY A 1 309 ? 11.791 -4.929 -42.989 1.00 91.44 309 GLY A C 1
ATOM 2447 O O . GLY A 1 309 ? 11.973 -4.011 -42.192 1.00 91.44 309 GLY A O 1
ATOM 2448 N N . GLY A 1 310 ? 12.697 -5.264 -43.914 1.00 92.12 310 GLY A N 1
ATOM 2449 C CA . GLY A 1 310 ? 14.042 -4.703 -44.003 1.00 92.12 310 GLY A CA 1
ATOM 2450 C C . GLY A 1 310 ? 15.092 -5.531 -43.257 1.00 92.12 310 GLY A C 1
ATOM 2451 O O . GLY A 1 310 ? 14.785 -6.378 -42.422 1.00 92.12 310 GLY A O 1
ATOM 2452 N N . PHE A 1 311 ? 16.363 -5.294 -43.580 1.00 95.25 311 PHE A N 1
ATOM 2453 C CA . PHE A 1 311 ? 17.475 -5.981 -42.925 1.00 95.25 311 PHE A CA 1
ATOM 2454 C C . PHE A 1 311 ? 17.835 -5.339 -41.576 1.00 95.25 311 PHE A C 1
ATOM 2456 O O . PHE A 1 311 ? 17.686 -4.125 -41.419 1.00 95.25 311 PHE A O 1
ATOM 2463 N N . PRO A 1 312 ? 18.377 -6.123 -40.625 1.00 97.44 312 PRO A N 1
ATOM 2464 C CA . PRO A 1 312 ? 18.912 -5.606 -39.373 1.00 97.44 312 PRO A CA 1
ATOM 2465 C C . PRO A 1 312 ? 19.941 -4.488 -39.562 1.00 97.44 312 PRO A C 1
ATOM 2467 O O . PRO A 1 312 ? 20.733 -4.504 -40.512 1.00 97.44 312 PRO A O 1
ATOM 2470 N N . PHE A 1 313 ? 19.987 -3.562 -38.606 1.00 95.19 313 PHE A N 1
ATOM 2471 C CA . PHE A 1 313 ? 21.037 -2.549 -38.506 1.00 95.19 313 PHE A CA 1
ATOM 2472 C C . PHE A 1 313 ? 21.781 -2.664 -37.177 1.00 95.19 313 PHE A C 1
ATOM 2474 O O . PHE A 1 313 ? 21.235 -3.143 -36.184 1.00 95.19 313 PHE A O 1
ATOM 2481 N N . GLN A 1 314 ? 23.047 -2.254 -37.175 1.00 97.19 314 GLN A N 1
ATOM 2482 C CA . GLN A 1 314 ? 23.922 -2.322 -36.015 1.00 97.19 314 GLN A CA 1
ATOM 2483 C C . GLN A 1 314 ? 24.540 -0.971 -35.694 1.00 97.19 314 GLN A C 1
ATOM 2485 O O . GLN A 1 314 ? 24.962 -0.241 -36.595 1.00 97.19 314 GLN A O 1
ATOM 2490 N N . ILE A 1 315 ? 24.641 -0.703 -34.396 1.00 95.62 315 ILE A N 1
ATOM 2491 C CA . ILE A 1 315 ? 25.364 0.419 -33.809 1.00 95.62 315 ILE A CA 1
ATOM 2492 C C . ILE A 1 315 ? 26.483 -0.172 -32.958 1.00 95.62 315 ILE A C 1
ATOM 2494 O O . ILE A 1 315 ? 26.214 -0.922 -32.025 1.00 95.62 315 ILE A O 1
ATOM 2498 N N . ALA A 1 316 ? 27.733 0.142 -33.279 1.00 95.06 316 ALA A N 1
ATOM 2499 C CA . ALA A 1 316 ? 28.889 -0.247 -32.484 1.00 95.06 316 ALA A CA 1
ATOM 2500 C C . ALA A 1 316 ? 29.481 0.976 -31.786 1.00 95.06 316 ALA A C 1
ATOM 2502 O O . ALA A 1 316 ? 29.718 1.991 -32.436 1.00 95.06 316 ALA A O 1
ATOM 2503 N N . THR A 1 317 ? 29.758 0.872 -30.490 1.00 93.62 317 THR A N 1
ATOM 2504 C CA . THR A 1 317 ? 30.323 1.955 -29.679 1.00 93.62 317 THR A CA 1
ATOM 2505 C C . THR A 1 317 ? 31.546 1.487 -28.897 1.00 93.62 317 THR A C 1
ATOM 2507 O O . THR A 1 317 ? 31.616 0.369 -28.374 1.00 93.62 317 THR A O 1
ATOM 2510 N N . ASN A 1 318 ? 32.535 2.370 -28.812 1.00 91.56 318 ASN A N 1
ATOM 2511 C CA . ASN A 1 318 ? 33.624 2.309 -27.845 1.00 91.56 318 ASN A CA 1
ATOM 2512 C C . ASN A 1 318 ? 34.054 3.748 -27.499 1.00 91.56 318 ASN A C 1
ATOM 2514 O O . ASN A 1 318 ? 33.405 4.716 -27.891 1.00 91.56 318 ASN A O 1
ATOM 2518 N N . THR A 1 319 ? 35.140 3.914 -26.749 1.00 88.19 319 THR A N 1
ATOM 2519 C CA . THR A 1 319 ? 35.619 5.246 -26.347 1.00 88.19 319 THR A CA 1
ATOM 2520 C C . THR A 1 319 ? 36.134 6.102 -27.518 1.00 88.19 319 THR A C 1
ATOM 2522 O O . THR A 1 319 ? 36.180 7.321 -27.394 1.00 88.19 319 THR A O 1
ATOM 2525 N N . GLU A 1 320 ? 36.517 5.498 -28.645 1.00 85.19 320 GLU A N 1
ATOM 2526 C CA . GLU A 1 320 ? 37.007 6.204 -29.837 1.00 85.19 320 GLU A CA 1
ATOM 2527 C C . GLU A 1 320 ? 35.868 6.723 -30.722 1.00 85.19 320 GLU A C 1
ATOM 2529 O O . GLU A 1 320 ? 36.022 7.764 -31.361 1.00 85.19 320 GLU A O 1
ATOM 2534 N N . GLY A 1 321 ? 34.713 6.053 -30.738 1.00 86.06 321 GLY A N 1
ATOM 2535 C CA . GLY A 1 321 ? 33.572 6.548 -31.496 1.00 86.06 321 GLY A CA 1
ATOM 2536 C C . GLY A 1 321 ? 32.382 5.604 -31.596 1.00 86.06 321 GLY A C 1
ATOM 2537 O O . GLY A 1 321 ? 32.265 4.607 -30.878 1.00 86.06 321 GLY A O 1
ATOM 2538 N N . THR A 1 322 ? 31.503 5.965 -32.531 1.00 91.12 322 THR A N 1
ATOM 2539 C CA . THR A 1 322 ? 30.279 5.243 -32.881 1.00 91.12 322 THR A CA 1
ATOM 2540 C C . THR A 1 322 ? 30.292 4.916 -34.374 1.00 91.12 322 THR A C 1
ATOM 2542 O O . THR A 1 322 ? 30.519 5.792 -35.215 1.00 91.12 322 THR A O 1
ATOM 2545 N N . TRP A 1 323 ? 30.029 3.654 -34.710 1.00 90.88 323 TRP A N 1
ATOM 2546 C CA . TRP A 1 323 ? 29.945 3.152 -36.080 1.00 90.88 323 TRP A CA 1
ATOM 2547 C C . TRP A 1 323 ? 28.578 2.536 -36.354 1.00 90.88 323 TRP A C 1
ATOM 2549 O O . TRP A 1 323 ? 27.986 1.896 -35.489 1.00 90.88 323 TRP A O 1
ATOM 2559 N N . PHE A 1 324 ? 28.118 2.665 -37.594 1.00 92.12 324 PHE A N 1
ATOM 2560 C CA . PHE A 1 324 ? 26.838 2.146 -38.059 1.00 92.12 324 PHE A CA 1
ATOM 2561 C C . PHE A 1 324 ? 27.035 1.221 -39.255 1.00 92.12 324 PHE A C 1
ATOM 2563 O O . PHE A 1 324 ? 27.863 1.494 -40.126 1.00 92.12 324 PHE A O 1
ATOM 2570 N N . ARG A 1 325 ? 26.246 0.152 -39.342 1.00 94.00 325 ARG A N 1
ATOM 2571 C CA . ARG A 1 325 ? 26.098 -0.634 -40.576 1.00 94.00 325 ARG A CA 1
ATOM 2572 C C . ARG A 1 325 ? 24.696 -1.220 -40.686 1.00 94.00 325 ARG A C 1
ATOM 2574 O O . ARG A 1 325 ? 24.042 -1.451 -39.676 1.00 94.00 325 ARG A O 1
ATOM 2581 N N . GLY A 1 326 ? 24.260 -1.506 -41.907 1.00 93.62 326 GLY A N 1
ATOM 2582 C CA . GLY A 1 326 ? 23.035 -2.260 -42.187 1.00 93.62 326 GLY A CA 1
ATOM 2583 C C . GLY A 1 326 ? 23.344 -3.557 -42.928 1.00 93.62 326 GLY A C 1
ATOM 2584 O O . GLY A 1 326 ? 24.363 -3.645 -43.616 1.00 93.62 326 GLY A O 1
ATOM 2585 N N . GLY A 1 327 ? 22.486 -4.566 -42.796 1.00 94.19 327 GLY A N 1
ATOM 2586 C CA . GLY A 1 327 ? 22.520 -5.736 -43.672 1.00 94.19 327 GLY A CA 1
ATOM 2587 C C . GLY A 1 327 ? 22.181 -5.350 -45.116 1.00 94.19 327 GLY A C 1
ATOM 2588 O O . GLY A 1 327 ? 21.317 -4.508 -45.355 1.00 94.19 327 GLY A O 1
ATOM 2589 N N . THR A 1 328 ? 22.874 -5.946 -46.084 1.00 93.75 328 THR A N 1
ATOM 2590 C CA . THR A 1 328 ? 22.620 -5.744 -47.526 1.00 93.75 328 THR A CA 1
ATOM 2591 C C . THR A 1 328 ? 22.009 -6.977 -48.188 1.00 93.75 328 THR A C 1
ATOM 2593 O O . THR A 1 328 ? 21.440 -6.881 -49.274 1.00 93.75 328 THR A O 1
ATOM 2596 N N . SER A 1 329 ? 22.112 -8.132 -47.533 1.00 95.62 329 SER A N 1
ATOM 2597 C CA . SER A 1 329 ? 21.448 -9.386 -47.882 1.00 95.62 329 SER A CA 1
ATOM 2598 C C . SER A 1 329 ? 21.272 -10.236 -46.619 1.00 95.62 329 SER A C 1
ATOM 2600 O O . SER A 1 329 ? 21.742 -9.859 -45.544 1.00 95.62 329 SER A O 1
ATOM 2602 N N . ASN A 1 330 ? 20.654 -11.413 -46.745 1.00 95.25 330 ASN A N 1
ATOM 2603 C CA . ASN A 1 330 ? 20.544 -12.384 -45.649 1.00 95.25 330 ASN A CA 1
ATOM 2604 C C . ASN A 1 330 ? 21.911 -12.750 -45.037 1.00 95.25 330 ASN A C 1
ATOM 2606 O O . ASN A 1 330 ? 22.003 -13.000 -43.836 1.00 95.25 330 ASN A O 1
ATOM 2610 N N . ASP A 1 331 ? 22.979 -12.722 -45.837 1.00 96.75 331 ASP A N 1
ATOM 2611 C CA . ASP A 1 331 ? 24.293 -13.236 -45.441 1.00 96.75 331 ASP A CA 1
ATOM 2612 C C . ASP A 1 331 ? 25.379 -12.161 -45.357 1.00 96.75 331 ASP A C 1
ATOM 2614 O O . ASP A 1 331 ? 26.494 -12.438 -44.921 1.00 96.75 331 ASP A O 1
ATOM 2618 N N . THR A 1 332 ? 25.089 -10.929 -45.781 1.00 95.06 332 THR A N 1
ATOM 2619 C CA . THR A 1 332 ? 26.108 -9.888 -45.955 1.00 95.06 332 THR A CA 1
ATOM 2620 C C . THR A 1 332 ? 25.783 -8.627 -45.168 1.00 95.06 332 THR A C 1
ATOM 2622 O O . THR A 1 332 ? 24.701 -8.051 -45.282 1.00 95.06 332 THR A O 1
ATOM 2625 N N . TRP A 1 333 ? 26.770 -8.169 -44.401 1.00 96.94 333 TRP A N 1
ATOM 2626 C CA . TRP A 1 333 ? 26.774 -6.853 -43.776 1.00 96.94 333 TRP A CA 1
ATOM 2627 C C . TRP A 1 333 ? 27.347 -5.799 -44.723 1.00 96.94 333 TRP A C 1
ATOM 2629 O O . TRP A 1 333 ? 28.325 -6.047 -45.429 1.00 96.94 333 TRP A O 1
ATOM 2639 N N . GLY A 1 334 ? 26.775 -4.599 -44.693 1.00 89.81 334 GLY A N 1
ATOM 2640 C CA . GLY A 1 334 ? 27.380 -3.416 -45.289 1.00 89.81 334 GLY A CA 1
ATOM 2641 C C . GLY A 1 334 ? 28.662 -2.987 -44.567 1.00 89.81 334 GLY A C 1
ATOM 2642 O O . GLY A 1 334 ? 28.992 -3.463 -43.477 1.00 89.81 334 GLY A O 1
ATOM 2643 N N . ILE A 1 335 ? 29.384 -2.056 -45.189 1.00 88.25 335 ILE A N 1
ATOM 2644 C CA . ILE A 1 335 ? 30.599 -1.457 -44.622 1.00 88.25 335 ILE A CA 1
ATOM 2645 C C . ILE A 1 335 ? 30.222 -0.603 -43.403 1.00 88.25 335 ILE A C 1
ATOM 2647 O O . ILE A 1 335 ? 29.203 0.088 -43.424 1.00 88.25 335 ILE A O 1
ATOM 2651 N N . TRP A 1 336 ? 31.059 -0.625 -42.363 1.00 92.00 336 TRP A N 1
ATOM 2652 C CA . TRP A 1 336 ? 30.920 0.281 -41.224 1.00 92.00 336 TRP A CA 1
ATOM 2653 C C . TRP A 1 336 ? 31.144 1.734 -41.639 1.00 92.00 336 TRP A C 1
ATOM 2655 O O . TRP A 1 336 ? 32.177 2.086 -42.207 1.00 92.00 336 TRP A O 1
ATOM 2665 N N . VAL A 1 337 ? 30.190 2.587 -41.296 1.00 84.81 337 VAL A N 1
ATOM 2666 C CA . VAL A 1 337 ? 30.274 4.037 -41.443 1.00 84.81 337 VAL A CA 1
ATOM 2667 C C . VAL A 1 337 ? 30.529 4.632 -40.065 1.00 84.81 337 VAL A C 1
ATOM 2669 O O . VAL A 1 337 ? 29.753 4.393 -39.144 1.00 84.81 337 VAL A O 1
ATOM 2672 N N . ILE A 1 338 ? 31.603 5.405 -39.917 1.00 78.25 338 ILE A N 1
ATOM 2673 C CA . ILE A 1 338 ? 31.869 6.163 -38.690 1.00 78.25 338 ILE A CA 1
ATOM 2674 C C . ILE A 1 338 ? 31.048 7.453 -38.672 1.00 78.25 338 ILE A C 1
ATOM 2676 O O . ILE A 1 338 ? 30.940 8.145 -39.691 1.00 78.25 338 ILE A O 1
ATOM 2680 N N . GLU A 1 339 ? 30.522 7.818 -37.506 1.00 62.81 339 GLU A N 1
ATOM 2681 C CA . GLU A 1 339 ? 30.085 9.189 -37.269 1.00 62.81 339 GLU A CA 1
ATOM 2682 C C . GLU A 1 339 ? 31.302 10.120 -37.352 1.00 62.81 339 GLU A C 1
ATOM 2684 O O . GLU A 1 339 ? 32.121 10.207 -36.439 1.00 62.81 339 GLU A O 1
ATOM 2689 N N . THR A 1 340 ? 31.463 10.819 -38.476 1.00 52.06 340 THR A N 1
ATOM 2690 C CA . THR A 1 340 ? 32.420 11.926 -38.542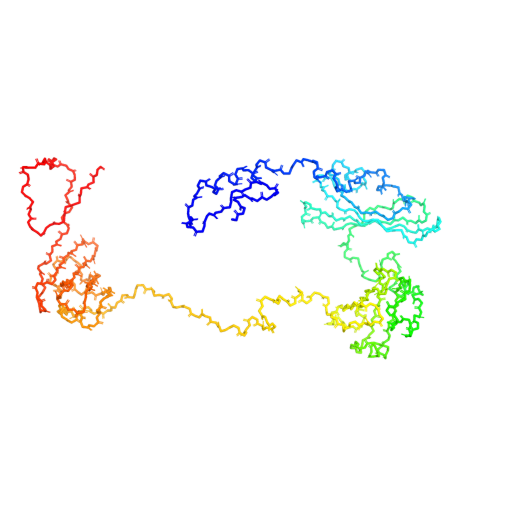 1.00 52.06 340 THR A CA 1
ATOM 2691 C C . THR A 1 340 ? 31.717 13.149 -37.975 1.00 52.06 340 THR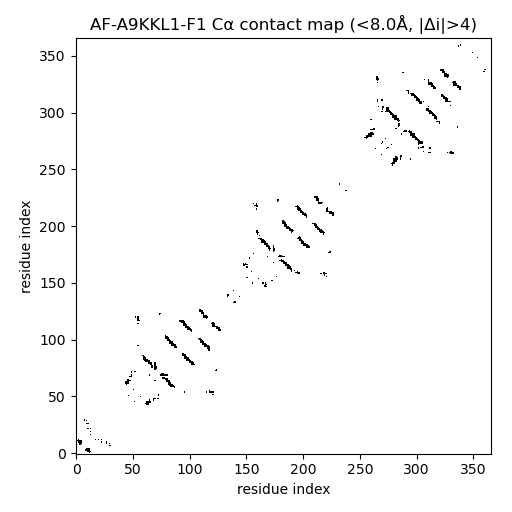 A C 1
ATOM 2693 O O . THR A 1 340 ? 30.850 13.718 -38.635 1.00 52.06 340 THR A O 1
ATOM 2696 N N . ARG A 1 341 ? 32.077 13.558 -36.752 1.00 44.22 341 ARG A N 1
ATOM 2697 C CA . ARG A 1 341 ? 31.646 14.851 -36.204 1.00 44.22 341 ARG A CA 1
ATOM 2698 C C . ARG A 1 341 ? 32.050 15.947 -37.193 1.00 44.22 341 ARG A C 1
ATOM 2700 O O . ARG A 1 341 ? 33.241 16.170 -37.403 1.00 44.22 341 ARG A O 1
ATOM 2707 N N . MET A 1 342 ? 31.085 16.629 -37.807 1.00 43.62 342 MET A N 1
ATOM 2708 C CA . MET A 1 342 ? 31.372 17.902 -38.461 1.00 43.62 342 MET A CA 1
ATOM 2709 C C . MET A 1 342 ? 31.571 18.921 -37.341 1.00 43.62 342 MET A C 1
ATOM 2711 O O . MET A 1 342 ? 30.618 19.302 -36.668 1.00 43.62 342 MET A O 1
ATOM 2715 N N . THR A 1 343 ? 32.816 19.316 -37.080 1.00 40.41 343 THR A N 1
ATOM 2716 C CA . THR A 1 343 ? 33.091 20.445 -36.188 1.00 40.41 343 THR A CA 1
ATOM 2717 C C . THR A 1 343 ? 32.431 21.676 -36.802 1.00 40.41 343 THR A C 1
ATOM 2719 O O . THR A 1 343 ? 32.801 22.073 -37.909 1.00 40.41 343 THR A O 1
ATOM 2722 N N . ALA A 1 344 ? 31.441 22.258 -36.119 1.00 43.06 344 ALA A N 1
ATOM 2723 C CA . ALA A 1 344 ? 30.866 23.542 -36.506 1.00 43.06 344 ALA A CA 1
ATOM 2724 C C . ALA A 1 344 ? 32.013 24.557 -36.625 1.00 43.06 344 ALA A C 1
ATOM 2726 O O . ALA A 1 344 ? 32.683 24.859 -35.637 1.00 43.06 344 ALA A O 1
ATOM 2727 N N . GLY A 1 345 ? 32.319 24.995 -37.848 1.00 45.38 345 GLY A N 1
ATOM 2728 C CA . GLY A 1 345 ? 33.471 25.870 -38.060 1.00 45.38 345 GLY A CA 1
ATOM 2729 C C . GLY A 1 345 ? 33.929 26.115 -39.494 1.00 45.38 345 GLY A C 1
ATOM 2730 O O . GLY A 1 345 ? 34.708 27.038 -39.693 1.00 45.38 345 GLY A O 1
ATOM 2731 N N . THR A 1 346 ? 33.463 25.381 -40.511 1.00 43.44 346 THR A N 1
ATOM 2732 C CA . THR A 1 346 ? 33.726 25.785 -41.907 1.00 43.44 346 THR A CA 1
ATOM 2733 C C . THR A 1 346 ? 32.517 25.531 -42.807 1.00 43.44 346 THR A C 1
ATOM 2735 O O . THR A 1 346 ? 32.200 24.394 -43.139 1.00 43.44 346 THR A O 1
ATOM 2738 N N . THR A 1 347 ? 31.881 26.649 -43.171 1.00 44.44 347 THR A N 1
ATOM 2739 C CA . THR A 1 347 ? 30.796 26.876 -44.143 1.00 44.44 347 THR A CA 1
ATOM 2740 C C . THR A 1 347 ? 29.446 26.226 -43.862 1.00 44.44 347 THR A C 1
ATOM 2742 O O . THR A 1 347 ? 29.280 25.014 -43.973 1.00 44.44 347 THR A O 1
ATOM 2745 N N . ASP A 1 348 ? 28.473 27.094 -43.581 1.00 51.31 348 ASP A N 1
ATOM 2746 C CA . ASP A 1 348 ? 27.043 26.807 -43.547 1.00 51.31 348 ASP A CA 1
ATOM 2747 C C . ASP A 1 348 ? 26.622 25.947 -44.746 1.00 51.31 348 ASP A C 1
ATOM 2749 O O . ASP A 1 348 ? 26.936 26.257 -45.902 1.00 51.31 348 ASP A O 1
ATOM 2753 N N . ILE A 1 349 ? 25.881 24.869 -44.480 1.00 55.59 349 ILE A N 1
ATOM 2754 C CA . ILE A 1 349 ? 25.229 24.086 -45.531 1.00 55.59 349 ILE A CA 1
ATOM 2755 C C . ILE A 1 349 ? 24.133 24.974 -46.123 1.00 55.59 349 ILE A C 1
ATOM 2757 O O . ILE A 1 349 ? 23.035 25.089 -45.585 1.00 55.59 349 ILE A O 1
ATOM 2761 N N . THR A 1 350 ? 24.443 25.641 -47.233 1.00 51.69 350 THR A N 1
ATOM 2762 C CA . THR A 1 350 ? 23.458 26.425 -47.980 1.00 51.69 350 THR A CA 1
ATOM 2763 C C . THR A 1 350 ? 22.557 25.462 -48.749 1.00 51.69 350 THR A C 1
ATOM 2765 O O . THR A 1 350 ? 23.035 24.617 -49.513 1.00 51.69 350 THR A O 1
ATOM 2768 N N . ALA A 1 351 ? 21.243 25.573 -48.548 1.00 47.44 351 ALA A N 1
ATOM 2769 C CA . ALA A 1 351 ? 20.266 24.744 -49.244 1.00 47.44 351 ALA A CA 1
ATOM 2770 C C . ALA A 1 351 ? 20.478 24.813 -50.771 1.00 47.44 351 ALA A C 1
ATOM 2772 O O . ALA A 1 351 ? 20.442 25.887 -51.367 1.00 47.44 351 ALA A O 1
ATOM 2773 N N . GLY A 1 352 ? 20.708 23.656 -51.400 1.00 53.88 352 GLY A N 1
ATOM 2774 C CA . GLY A 1 352 ? 20.804 23.517 -52.858 1.00 53.88 352 GLY A CA 1
ATOM 2775 C C . GLY A 1 352 ? 22.210 23.507 -53.473 1.00 53.88 352 GLY A C 1
ATOM 2776 O O . GLY A 1 352 ? 22.309 23.266 -54.672 1.00 53.88 352 GLY A O 1
ATOM 2777 N N . THR A 1 353 ? 23.295 23.705 -52.712 1.00 52.06 353 THR A N 1
ATOM 2778 C CA . THR A 1 353 ? 24.673 23.684 -53.268 1.00 52.06 353 THR A CA 1
ATOM 2779 C C . THR A 1 353 ? 25.551 22.546 -52.745 1.00 52.06 353 THR A C 1
ATOM 2781 O O . THR A 1 353 ? 26.525 22.171 -53.398 1.00 52.06 353 THR A O 1
ATOM 2784 N N . THR A 1 354 ? 25.211 21.941 -51.605 1.00 55.56 354 THR A N 1
ATOM 2785 C CA . THR A 1 354 ? 26.004 20.854 -51.014 1.00 55.56 354 THR A CA 1
ATOM 2786 C C . THR A 1 354 ? 25.498 19.485 -51.467 1.00 55.56 354 THR A C 1
ATOM 2788 O O . THR A 1 354 ? 24.398 19.062 -51.116 1.00 55.56 354 THR A O 1
ATOM 2791 N N . THR A 1 355 ? 26.318 18.750 -52.224 1.00 54.38 355 THR A N 1
ATOM 2792 C CA . THR A 1 355 ? 26.040 17.336 -52.524 1.00 54.38 355 THR A CA 1
ATOM 2793 C C . THR A 1 355 ? 26.410 16.496 -51.304 1.00 54.38 355 THR A C 1
ATOM 2795 O O . THR A 1 355 ? 27.590 16.330 -50.994 1.00 54.38 355 THR A O 1
ATOM 2798 N N . LEU A 1 356 ? 25.409 15.981 -50.591 1.00 62.28 356 LEU A N 1
ATOM 2799 C CA . LEU A 1 356 ? 25.627 15.078 -49.462 1.00 62.28 356 LEU A CA 1
ATOM 2800 C C . LEU A 1 356 ? 26.102 13.711 -49.972 1.00 62.28 356 LEU A C 1
ATOM 2802 O O . LEU A 1 356 ? 25.563 13.159 -50.934 1.00 62.28 356 LEU A O 1
ATOM 2806 N N . GLY A 1 357 ? 27.131 13.161 -49.330 1.00 52.69 357 GLY A N 1
ATOM 2807 C CA . GLY A 1 357 ? 27.629 11.829 -49.653 1.00 52.69 357 GLY A CA 1
ATOM 2808 C C . GLY A 1 357 ? 26.619 10.769 -49.222 1.00 52.69 357 GLY A C 1
ATOM 2809 O O . GLY A 1 357 ? 26.082 10.835 -48.117 1.00 52.69 357 GLY A O 1
ATOM 2810 N N . LYS A 1 358 ? 26.374 9.766 -50.073 1.00 48.59 358 LYS A N 1
ATOM 2811 C CA . LYS A 1 358 ? 25.602 8.579 -49.672 1.00 48.59 358 LYS A CA 1
ATOM 2812 C C . LYS A 1 358 ? 26.321 7.878 -48.508 1.00 48.59 358 LYS A C 1
ATOM 2814 O O . LYS A 1 358 ? 27.550 7.851 -48.481 1.00 48.59 358 LYS A O 1
ATOM 2819 N N . ASN A 1 359 ? 25.553 7.297 -47.584 1.00 43.94 359 ASN A N 1
ATOM 2820 C CA . ASN A 1 359 ? 26.039 6.579 -46.396 1.00 43.94 359 ASN A CA 1
ATOM 2821 C C . ASN A 1 359 ? 26.746 7.463 -45.352 1.00 43.94 359 ASN A C 1
ATOM 2823 O O . ASN A 1 359 ? 27.768 7.061 -44.807 1.00 43.94 359 ASN A O 1
ATOM 2827 N N . LYS A 1 360 ? 26.224 8.661 -45.067 1.00 49.34 360 LYS A N 1
ATOM 2828 C CA . LYS A 1 360 ? 26.665 9.495 -43.938 1.00 49.34 360 LYS A CA 1
ATOM 2829 C C . LYS A 1 360 ? 25.459 10.011 -43.156 1.00 49.34 360 LYS A C 1
ATOM 2831 O O . LYS A 1 360 ? 24.459 10.389 -43.763 1.00 49.34 360 LYS A O 1
ATOM 2836 N N . LEU A 1 361 ? 25.566 10.023 -41.827 1.00 49.47 361 LEU A N 1
ATOM 2837 C CA . LEU A 1 361 ? 24.615 10.698 -40.945 1.00 49.47 361 LEU A CA 1
ATOM 2838 C C . LEU A 1 361 ? 25.074 12.148 -40.759 1.00 49.47 361 LEU A C 1
ATOM 2840 O O . LEU A 1 361 ? 26.221 12.385 -40.384 1.00 49.47 361 LEU A O 1
ATOM 2844 N N . TYR A 1 362 ? 24.186 13.098 -41.038 1.00 57.22 362 TYR A N 1
ATOM 2845 C CA . TYR A 1 362 ? 24.419 14.527 -40.843 1.00 57.22 362 TYR A CA 1
ATOM 2846 C C . TYR A 1 362 ? 23.492 15.004 -39.726 1.00 57.22 362 TYR A C 1
ATOM 2848 O O . TYR A 1 362 ? 22.274 14.933 -39.874 1.00 57.22 362 TYR A O 1
ATOM 2856 N N . VAL A 1 363 ? 24.059 15.457 -38.609 1.00 47.84 363 VAL A N 1
ATOM 2857 C CA . VAL A 1 363 ? 23.300 16.037 -37.495 1.00 47.84 363 VAL A CA 1
ATOM 2858 C C . VAL A 1 363 ? 23.441 17.553 -37.578 1.00 47.84 363 VAL A C 1
ATOM 2860 O O . VAL A 1 363 ? 24.554 18.074 -37.525 1.00 47.84 363 VAL A O 1
ATOM 2863 N N . VAL A 1 364 ? 22.318 18.246 -37.763 1.00 51.84 364 VAL A N 1
ATOM 2864 C CA . VAL A 1 364 ? 22.244 19.712 -37.763 1.00 51.84 364 VAL A CA 1
ATOM 2865 C C . VAL A 1 364 ? 21.822 20.139 -36.363 1.00 51.84 364 VAL A C 1
ATOM 2867 O O . VAL A 1 364 ? 20.772 19.713 -35.886 1.00 51.84 364 VAL A O 1
ATOM 2870 N N . TYR A 1 365 ? 22.653 20.937 -35.703 1.00 43.88 365 TYR A N 1
ATOM 2871 C CA . TYR A 1 365 ? 22.288 21.617 -34.464 1.00 43.88 365 TYR A CA 1
ATOM 2872 C C . TYR A 1 365 ? 21.893 23.050 -34.834 1.00 43.88 365 TYR A C 1
ATOM 2874 O O . TYR A 1 365 ? 22.653 23.703 -35.551 1.00 43.88 365 TYR A O 1
ATOM 2882 N N . GLU A 1 366 ? 20.707 23.492 -34.408 1.00 43.81 366 GLU A N 1
ATOM 2883 C CA . GLU A 1 366 ? 20.291 24.904 -34.483 1.00 43.81 366 GLU A CA 1
ATOM 2884 C C . GLU A 1 366 ? 20.946 25.748 -33.386 1.00 43.81 366 GLU A C 1
ATOM 2886 O O . GLU A 1 366 ? 21.127 25.223 -32.259 1.00 43.81 366 GLU A O 1
#

Radius of gyration: 39.84 Å; Cα contacts (8 Å, |Δi|>4): 576; chains: 1; bounding box: 77×51×100 Å

Organism: Lachnoclostridium phytofermentans (strain ATCC 700394 / DSM 18823 / ISDg) (NCBI:txid357809)

Sequence (366 aa):
MATYTSKLNLKKPDATDFYNIKDFNENMEKIDEHKHTTDYVNSIGMLTPGIVNDPTYPLNYQGDLPDGYAKDVGLPANMWWHISYQRHSVNASGFGLLIAYPLNNSKEKPRYRTSEAGKVWNEWKGLNDDGNAGALGGLLPTGFVQNIGNVPLNTLKDSTYQTNYQTNISNETALELGLNANWWHLTYQKHATTGYGLQIVYPLNNANEMPRYRTSVGIAWDKWKVVGDGGNSDTVDGKHATDFAMVGHTHSYLKQVDTRNDNSSPQWYMTNYSNSNIVELKTCSKIGITSGYTYCQVETHVPWIDSSGGFPFQIATNTEGTWFRGGTSNDTWGIWVIETRMTAGTTDITAGTTTLGKNKLYVVYE

Secondary structure (DSSP, 8-state):
--SB-TTT-PBPPPTT-S--HHHHH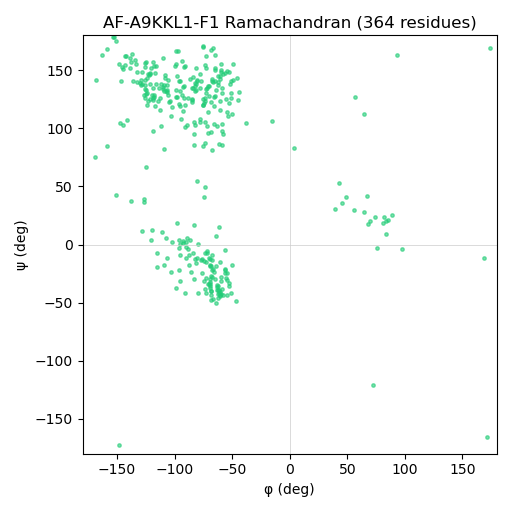HHHHHHHHT---GGGGGGS-PPPHHHHT-TT-SS-EEEEE-HHHHGGGTSPSS--EEEEEEES-SSTT--EEEEEEESS-TTSPPEEEEE-TTPPPPPPEETTS---TT-STT--GGGS-S------HHHHH-TT--S-EEEEE-HHHHHHTT--SS-EEEEEEEEETTTEEEEEEEESS-TTSPPEEEEEETTEEPPPEETTS-----SSTT--GGGS-----------EEE-TT----HHHHHHHSTT-EEEEEEEGGGGT---SSSEEEEEEE--SSSGGG---EEEEE-SS-EEEEEBSSSS-BPPPEE-----TTS----TTT--PPTT---PPP-

Nearest PDB structures (foldseek):
  6eu4-assembly1_C  TM=4.588E-01  e=9.465E-02  Acinetobacter phage vB_AbaP_AS12

pLDDT: mean 74.96, std 17.22, range [36.28, 97.75]

Solvent-accessible surface area (backbone atoms only — not comparable to full-atom values): 21800 Å² total; per-residue (Å²): 128,81,62,47,44,91,90,76,66,35,72,53,79,54,98,87,50,90,75,58,62,63,62,51,50,57,40,50,50,54,53,61,70,59,53,81,56,71,71,69,60,73,72,49,56,66,53,51,48,70,63,77,65,36,61,70,59,92,63,68,49,67,32,43,31,50,32,94,42,20,50,76,65,70,42,72,62,92,33,36,30,40,38,41,41,46,70,72,46,97,54,90,67,26,39,31,42,38,39,38,36,56,72,77,42,91,87,58,70,42,31,34,30,44,23,59,45,67,38,76,65,48,74,76,38,65,75,74,69,80,64,57,89,55,36,83,89,80,37,46,66,74,66,70,65,66,76,58,52,88,69,52,68,68,60,76,66,38,29,57,55,90,67,67,47,53,29,72,40,48,38,69,56,23,45,77,71,70,46,70,78,42,36,29,42,36,40,37,44,66,73,50,98,74,14,28,27,38,39,40,35,38,55,72,75,43,92,87,53,68,36,31,33,32,48,25,71,31,80,41,71,52,74,77,42,62,62,82,59,74,60,74,78,71,84,53,90,82,61,57,82,83,72,52,75,81,80,80,76,82,81,80,65,89,66,69,42,85,46,42,90,60,67,77,36,38,44,55,44,18,70,76,39,44,66,35,72,50,40,29,37,29,27,22,65,68,70,71,44,91,62,101,54,69,59,24,45,33,39,39,43,21,68,22,66,45,67,90,61,38,59,30,36,36,44,36,39,49,97,90,50,48,34,36,33,40,33,77,44,59,73,36,72,45,73,76,35,68,70,69,81,76,72,89,83,76,78,82,85,53,90,93,74,70,84,79,65,85,88,65,83,83,86,84,83,134

Mean predicted aligned error: 22.29 Å

Foldseek 3Di:
DDQADPPQRQGDDDPPGPDDVVSVVVNVVSVVVVPDDCVVVVPFPEDALVCLFFQVNQDWDWGKYDQVRQVVNPHDHPWIWIKTKDWQDNDQQTKIKIKIDTDPDPVAAIWIWIDGRRDGIDHIDGPPPVPDPLDPPPHGVVVVPPPQDPDDLVLVLFLQNDDKGKDWDALVSQVVVVHHRFIWIKTKDDDDNQRWIKIWIDGDGDPPDAIWMWIDDHGHIDHIDGDPPVPPPVVDPPDDPVVPDPPDDDDPDQDEAEPAQDQAFQLVCLQPPFCHKHWYKYQCVNNPHDDPDRIWIKIKGHQGSDPVSHTIKIWTDDPVFIWIWTHPDRGDIDDIDTADPPDPDDDDPDPPPDDDDPPYDDDDDD